Protein AF-R9KF50-F1 (afdb_monomer)

Foldseek 3Di:
DPPPQDFALDWAADQQQRLPIAGPLADPVVRNVNSPLQDPPHRPDPCCVPPVDPPVVVVCVVSVNDDALDPDPVCQQAAPAADPALLPDPVSVVLLVVLLVLLL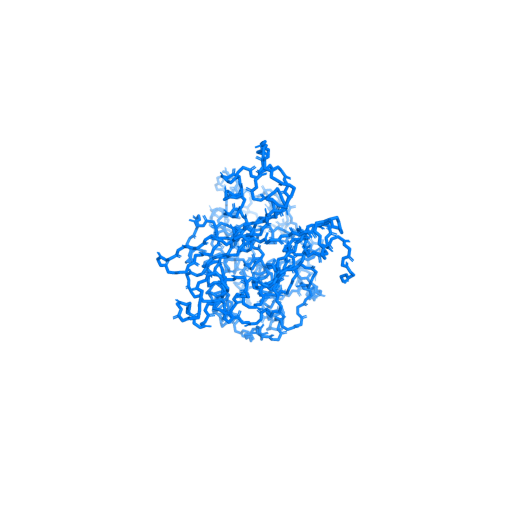CVLLPNDDLVVSLSVLLNSLSNSLSVCCSNSNDRSLPQVNSLNSLLNSLQSNLQSNQLSLLVSQVVVLVVVCVVLVNDPALQKAKDWLVSQVSSVVSNVSSLVSSVVSCVVSVHDRHPSVVCQVPPPPPPCAGSHNQRNSQSVVLVNLWKGFQDRPDRADHFKMKMKGQANDDPDPPDDPQRRRWIWMWITDDPDIDIFIDRADCDVVVPDGDFKDQQLVRVCVVVDPDDDDPRNSVRSSRMMTGGSVVSVPDPD

Sequence (359 aa):
MANLIDHIGAIHICVTDPKKSYIVGASDAANKEFQDSFGDFGPMPKE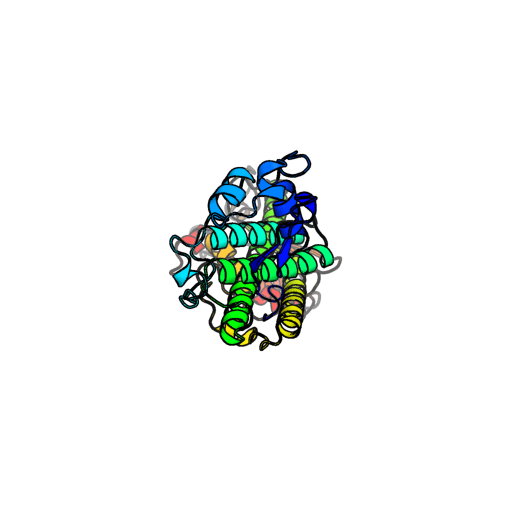IRDKCTPEAHDVLVKAGMKRFVCENYNDILKVKGMPGCILADENGKEVTNQVTALMYEYHTGKISKEEVVGKVRDICLDMRVYQSQSRHTTGYDKKDNLQILGQLYELFQKKNVTNAVAACYEKGEELARQNGAGDRDDWLYYDADYYYAAEEMRGLIQQAISSVAGEWETDVPDFEELERNTLYTLDGKMDFNSVWNWRALNRYCGTISDFNEAPPEGFSFFFQEDKYQAQEGLSPLERQKGAIRIAFGNKIWEVDVPFNNSLVFGAVQEKFNAGELFRDYVGQGEADARLLSFLGKFHVFTSAYGHNMDW

Structure (mmCIF, N/CA/C/O backbone):
data_AF-R9KF50-F1
#
_entry.id   AF-R9KF50-F1
#
loop_
_atom_site.group_PDB
_atom_site.id
_atom_site.type_symbol
_atom_site.label_atom_id
_atom_site.label_alt_id
_atom_site.label_comp_id
_atom_site.label_asym_id
_atom_site.label_entity_id
_atom_site.label_seq_id
_atom_site.pdbx_PDB_ins_code
_atom_site.Cartn_x
_atom_site.Cartn_y
_atom_site.Cartn_z
_atom_site.occupancy
_atom_site.B_iso_or_equiv
_atom_site.auth_seq_id
_atom_site.auth_comp_id
_atom_site.auth_asym_id
_atom_site.auth_atom_id
_atom_site.pdbx_PDB_model_num
ATOM 1 N N . MET A 1 1 ? -28.914 -5.862 40.552 1.00 28.91 1 MET A N 1
ATOM 2 C CA . MET A 1 1 ? -27.528 -5.418 40.314 1.00 28.91 1 MET A CA 1
ATOM 3 C C . MET A 1 1 ? -27.053 -6.136 39.068 1.00 28.91 1 MET A C 1
ATOM 5 O O . MET A 1 1 ? -26.623 -7.274 39.172 1.00 28.91 1 MET A O 1
ATOM 9 N N . ALA A 1 2 ? -27.266 -5.541 37.892 1.00 28.22 2 ALA A N 1
ATOM 10 C CA . ALA A 1 2 ? -26.566 -5.993 36.695 1.00 28.22 2 ALA A CA 1
ATOM 11 C C . ALA A 1 2 ? -25.078 -5.727 36.948 1.00 28.22 2 ALA A C 1
ATOM 13 O O . ALA A 1 2 ? -24.744 -4.649 37.445 1.00 28.22 2 ALA A O 1
ATOM 14 N N . ASN A 1 3 ? -24.224 -6.728 36.745 1.00 33.22 3 ASN A N 1
ATOM 15 C CA . ASN A 1 3 ? -22.792 -6.580 36.960 1.00 33.22 3 ASN A CA 1
ATOM 16 C C . ASN A 1 3 ? -22.301 -5.374 36.155 1.00 33.22 3 ASN A C 1
ATOM 18 O O . ASN A 1 3 ? -22.494 -5.309 34.948 1.00 33.22 3 ASN A O 1
ATOM 22 N N . LEU A 1 4 ? -21.654 -4.424 36.827 1.00 39.97 4 LEU A N 1
ATOM 23 C CA . LEU A 1 4 ? -21.020 -3.247 36.223 1.00 39.97 4 LEU A CA 1
ATOM 24 C C . LEU A 1 4 ? -19.791 -3.617 35.351 1.00 39.97 4 LEU A C 1
ATOM 26 O O . LEU A 1 4 ? -18.939 -2.769 35.116 1.00 39.97 4 LEU A O 1
ATOM 30 N N . ILE A 1 5 ? -19.656 -4.889 34.959 1.00 44.19 5 ILE A N 1
ATOM 31 C CA . ILE A 1 5 ? -18.430 -5.524 34.451 1.00 44.19 5 ILE A CA 1
ATOM 32 C C . ILE A 1 5 ? -18.403 -5.590 32.909 1.00 44.19 5 ILE A C 1
ATOM 34 O O . ILE A 1 5 ? -17.336 -5.769 32.338 1.00 44.19 5 ILE A O 1
ATOM 38 N N . ASP A 1 6 ? -19.515 -5.342 32.208 1.00 56.16 6 ASP A N 1
ATOM 39 C CA . ASP A 1 6 ? -19.656 -5.812 30.816 1.00 56.16 6 ASP A CA 1
ATOM 40 C C . ASP A 1 6 ? -19.973 -4.709 29.781 1.00 56.16 6 ASP A C 1
ATOM 42 O O . ASP A 1 6 ? -20.746 -4.926 28.850 1.00 56.16 6 ASP A O 1
ATOM 46 N N . HIS A 1 7 ? -19.420 -3.498 29.919 1.00 77.81 7 HIS A N 1
ATOM 47 C CA . HIS A 1 7 ? -19.590 -2.444 28.904 1.00 77.81 7 HIS A CA 1
ATOM 48 C C . HIS A 1 7 ? -18.259 -2.074 28.253 1.00 77.81 7 HIS A C 1
ATOM 50 O O . HIS A 1 7 ? -17.351 -1.592 28.927 1.00 77.81 7 HIS A O 1
ATOM 56 N N . ILE A 1 8 ? -18.152 -2.258 26.933 1.00 85.75 8 ILE A N 1
ATOM 57 C CA . ILE A 1 8 ? -16.972 -1.849 26.163 1.00 85.75 8 ILE A CA 1
ATOM 58 C C . ILE A 1 8 ? -16.708 -0.357 26.360 1.00 85.75 8 ILE A C 1
ATOM 60 O O . ILE A 1 8 ? -17.610 0.471 26.239 1.00 85.75 8 ILE A O 1
ATOM 64 N N . GLY A 1 9 ? -15.456 -0.027 26.671 1.00 80.19 9 GLY A N 1
ATOM 65 C CA . GLY A 1 9 ? -15.013 1.331 26.960 1.00 80.19 9 GLY A CA 1
ATOM 66 C C . GLY A 1 9 ? -15.281 1.811 28.387 1.00 80.19 9 GLY A C 1
ATOM 67 O O . GLY A 1 9 ? -14.857 2.918 28.728 1.00 80.19 9 GLY A O 1
ATOM 68 N N . ALA A 1 10 ? -15.921 1.005 29.243 1.00 81.56 10 ALA A N 1
ATOM 69 C CA . ALA A 1 10 ? -16.023 1.315 30.665 1.00 81.56 10 ALA A CA 1
ATOM 70 C C . ALA A 1 10 ? -14.636 1.324 31.321 1.00 81.56 10 ALA A C 1
ATOM 72 O O . ALA A 1 10 ? -13.784 0.483 31.033 1.00 81.56 10 ALA A O 1
ATOM 73 N N . ILE A 1 11 ? -14.421 2.286 32.217 1.00 81.56 11 ILE A N 1
ATOM 74 C CA . ILE A 1 11 ? -13.159 2.458 32.935 1.00 81.56 11 ILE A CA 1
ATOM 75 C C . ILE A 1 11 ? -13.303 1.845 34.328 1.00 81.56 11 ILE A C 1
ATOM 77 O O . ILE A 1 11 ? -14.097 2.317 35.146 1.00 81.56 11 ILE A O 1
ATOM 81 N N . HIS A 1 12 ? -12.505 0.821 34.616 1.00 78.38 12 HIS A N 1
ATOM 82 C CA . HIS A 1 12 ? -12.387 0.232 35.943 1.00 78.38 12 HIS A CA 1
ATOM 83 C C . HIS A 1 12 ? -11.206 0.849 36.680 1.00 78.38 12 HIS A C 1
ATOM 85 O O . HIS A 1 12 ? -10.052 0.605 36.339 1.00 78.38 12 HIS A O 1
ATOM 91 N N . ILE A 1 13 ? -11.501 1.619 37.728 1.00 75.12 13 ILE A N 1
ATOM 92 C CA . ILE A 1 13 ? -10.483 2.225 38.587 1.00 75.12 13 ILE A CA 1
ATOM 93 C C . ILE A 1 13 ? -10.210 1.326 39.792 1.00 75.12 13 ILE A C 1
ATOM 95 O O . ILE A 1 13 ? -11.096 1.078 40.617 1.00 75.12 13 ILE A O 1
ATOM 99 N N . CYS A 1 14 ? -8.965 0.869 39.933 1.00 73.25 14 CYS A N 1
ATOM 100 C CA . CYS A 1 14 ? -8.527 0.160 41.129 1.00 73.25 14 CYS A CA 1
ATOM 101 C C . CYS A 1 14 ? -8.143 1.165 42.226 1.00 73.25 14 CYS A C 1
ATOM 103 O O . CYS A 1 14 ? -7.071 1.763 42.222 1.00 73.25 14 CYS A O 1
ATOM 105 N N . VAL A 1 15 ? -9.029 1.320 43.209 1.00 68.50 15 VAL A N 1
ATOM 106 C CA . VAL A 1 15 ? -8.903 2.275 44.329 1.00 68.50 15 VAL A CA 1
ATOM 107 C C . VAL A 1 15 ? -7.636 2.046 45.170 1.00 68.50 15 VAL A C 1
ATOM 109 O O . VAL A 1 15 ? -7.085 2.987 45.739 1.00 68.50 15 VAL A O 1
ATOM 112 N N . THR A 1 16 ? -7.174 0.798 45.283 1.00 69.50 16 THR A N 1
ATOM 113 C CA . THR A 1 16 ? -6.006 0.432 46.103 1.00 69.50 16 THR A CA 1
ATOM 114 C C . THR A 1 16 ? -4.677 0.552 45.370 1.00 69.50 16 THR A C 1
ATOM 116 O O . THR A 1 16 ? -3.647 0.696 46.022 1.00 69.50 16 THR A O 1
ATOM 119 N N . ASP A 1 17 ? -4.696 0.441 44.045 1.00 73.75 17 ASP A N 1
ATOM 120 C CA . ASP A 1 17 ? -3.510 0.401 43.193 1.00 73.75 17 ASP A CA 1
ATOM 121 C C . ASP A 1 17 ? -3.894 0.914 41.796 1.00 73.75 17 ASP A C 1
ATOM 123 O O . ASP A 1 17 ? -4.304 0.120 40.947 1.00 73.75 17 ASP A O 1
ATOM 127 N N . PRO A 1 18 ? -3.815 2.235 41.549 1.00 73.44 18 PRO A N 1
ATOM 128 C CA . PRO A 1 18 ? -4.278 2.839 40.300 1.00 73.44 18 PRO A CA 1
ATOM 129 C C . PRO A 1 18 ? -3.645 2.239 39.040 1.00 73.44 18 PRO A C 1
ATOM 131 O O . PRO A 1 18 ? -4.306 2.196 38.005 1.00 73.44 18 PRO A O 1
ATOM 134 N N . LYS A 1 19 ? -2.428 1.683 39.137 1.00 80.12 19 LYS A N 1
ATOM 135 C CA . LYS A 1 19 ? -1.735 1.003 38.029 1.00 80.12 19 LYS A CA 1
ATOM 136 C C . LYS A 1 19 ? -2.368 -0.343 37.643 1.00 80.12 19 LYS A C 1
ATOM 138 O O . LYS A 1 19 ? -1.988 -0.927 36.640 1.00 80.12 19 LYS A O 1
ATOM 143 N N . LYS A 1 20 ? -3.354 -0.834 38.403 1.00 83.88 20 LYS A N 1
ATOM 144 C CA . LYS A 1 20 ? -4.212 -1.982 38.041 1.00 83.88 20 LYS A CA 1
ATOM 145 C C . LYS A 1 20 ? -5.548 -1.572 37.423 1.00 83.88 20 LYS A C 1
ATOM 147 O O . LYS A 1 20 ? -6.418 -2.420 37.231 1.00 83.88 20 LYS A O 1
ATOM 152 N N . SER A 1 21 ? -5.749 -0.282 37.171 1.00 83.06 21 SER A N 1
ATOM 153 C CA . SER A 1 21 ? -6.931 0.203 36.461 1.00 83.06 21 SER A CA 1
ATOM 154 C C . SER A 1 21 ? -6.865 -0.199 34.989 1.00 83.06 21 SER A C 1
ATOM 156 O O . SER A 1 21 ? -5.780 -0.360 34.433 1.00 83.06 21 SER A O 1
ATOM 158 N N . TYR A 1 22 ? -8.016 -0.380 34.353 1.00 87.12 22 TYR A N 1
ATOM 159 C CA . TYR A 1 22 ? -8.086 -0.786 32.950 1.00 87.12 22 TYR A CA 1
ATOM 160 C C . TYR A 1 22 ? -9.381 -0.304 32.294 1.00 87.12 22 TYR A C 1
ATOM 162 O O . TYR A 1 22 ? -10.348 0.065 32.965 1.00 87.12 22 TYR A O 1
ATOM 170 N N . ILE A 1 23 ? -9.386 -0.322 30.969 1.00 88.31 23 ILE A N 1
ATOM 171 C CA . ILE A 1 23 ? -10.506 -0.004 30.099 1.00 88.31 23 ILE A CA 1
ATOM 172 C C . ILE A 1 23 ? -10.996 -1.313 29.474 1.00 88.31 23 ILE A C 1
ATOM 174 O O . ILE A 1 23 ? -10.226 -2.060 28.864 1.00 88.31 23 ILE A O 1
ATOM 178 N N . VAL A 1 24 ? -12.285 -1.613 29.637 1.00 87.44 24 VAL A N 1
ATOM 179 C CA . VAL A 1 24 ? -12.879 -2.852 29.119 1.00 87.44 24 VAL A CA 1
ATOM 180 C C . VAL A 1 24 ? -12.805 -2.873 27.595 1.00 87.44 24 VAL A C 1
ATOM 182 O O . VAL A 1 24 ? -13.360 -2.000 26.926 1.00 87.44 24 VAL A O 1
ATOM 185 N N . GLY A 1 25 ? -12.176 -3.913 27.050 1.00 89.69 25 GLY A N 1
ATOM 186 C CA . GLY A 1 25 ? -12.084 -4.151 25.611 1.00 89.69 25 GLY A CA 1
ATOM 187 C C . GLY A 1 25 ? -10.978 -3.384 24.888 1.00 89.69 25 GLY A C 1
ATOM 188 O O . GLY A 1 25 ? -10.893 -3.531 23.674 1.00 89.69 25 GLY A O 1
ATOM 189 N N . ALA A 1 26 ? -10.164 -2.598 25.599 1.00 93.62 26 ALA A N 1
ATOM 190 C CA . ALA A 1 26 ? -8.986 -1.947 25.028 1.00 93.62 26 ALA A CA 1
ATOM 191 C C . ALA A 1 26 ? -7.836 -2.950 24.862 1.00 93.62 26 ALA A C 1
ATOM 193 O O . ALA A 1 26 ? -7.787 -3.965 25.565 1.00 93.62 26 ALA A O 1
ATOM 194 N N . SER A 1 27 ? -6.908 -2.648 23.957 1.00 96.06 27 SER A N 1
ATOM 195 C CA . SER A 1 27 ? -5.668 -3.400 23.797 1.00 96.06 27 SER A CA 1
ATOM 196 C C . SER A 1 27 ? -4.817 -3.354 25.072 1.00 96.06 27 SER A C 1
ATOM 198 O O . SER A 1 27 ? -4.944 -2.452 25.909 1.00 96.06 27 SER A O 1
ATOM 200 N N . ASP A 1 28 ? -3.906 -4.317 25.227 1.00 94.56 28 ASP A N 1
ATOM 201 C CA . ASP A 1 28 ? -2.951 -4.309 26.342 1.00 94.56 28 ASP A CA 1
ATOM 202 C C . ASP A 1 28 ? -2.053 -3.064 26.293 1.00 94.56 28 ASP A C 1
ATOM 204 O O . ASP A 1 28 ? -1.690 -2.516 27.335 1.00 94.56 28 ASP A O 1
ATOM 208 N N . ALA A 1 29 ? -1.730 -2.582 25.089 1.00 92.62 29 ALA A N 1
ATOM 209 C CA . ALA A 1 29 ? -0.946 -1.370 24.889 1.00 92.62 29 ALA A CA 1
ATOM 210 C C . ALA A 1 29 ? -1.700 -0.117 25.362 1.00 92.62 29 ALA A C 1
ATOM 212 O O . ALA A 1 29 ? -1.147 0.654 26.147 1.00 92.62 29 ALA A O 1
ATOM 213 N N . ALA A 1 30 ? -2.964 0.053 24.965 1.00 90.81 30 ALA A N 1
ATOM 214 C CA . ALA A 1 30 ? -3.791 1.174 25.410 1.00 90.81 30 ALA A CA 1
ATOM 215 C C . ALA A 1 30 ? -4.072 1.117 26.918 1.00 90.81 30 ALA A C 1
ATOM 217 O O . ALA A 1 30 ? -4.033 2.139 27.603 1.00 90.81 30 ALA A O 1
ATOM 218 N N . ASN A 1 31 ? -4.292 -0.081 27.470 1.00 91.12 31 ASN A N 1
ATOM 219 C CA . ASN A 1 31 ? -4.426 -0.261 28.915 1.00 91.12 31 ASN A CA 1
ATOM 220 C C . ASN A 1 31 ? -3.143 0.098 29.663 1.00 91.12 31 ASN A C 1
ATOM 222 O O . ASN A 1 31 ? -3.214 0.727 30.717 1.00 91.12 31 ASN A O 1
ATOM 226 N N . LYS A 1 32 ? -1.978 -0.246 29.114 1.00 90.94 32 LYS A N 1
ATOM 227 C CA . LYS A 1 32 ? -0.693 0.144 29.688 1.00 90.94 32 LYS A CA 1
ATOM 228 C C . LYS A 1 32 ? -0.477 1.657 29.630 1.00 90.94 32 LYS A C 1
ATOM 230 O O . LYS A 1 32 ? -0.102 2.236 30.640 1.00 90.94 32 LYS A O 1
ATOM 235 N N . GLU A 1 33 ? -0.774 2.312 28.509 1.00 88.12 33 GLU A N 1
ATOM 236 C CA . GLU A 1 33 ? -0.688 3.776 28.400 1.00 88.12 33 GLU A CA 1
ATOM 237 C C . GLU A 1 33 ? -1.634 4.470 29.392 1.00 88.12 33 GLU A C 1
ATOM 239 O O . GLU A 1 33 ? -1.247 5.412 30.087 1.00 88.12 33 GLU A O 1
ATOM 244 N N . PHE A 1 34 ? -2.860 3.959 29.528 1.00 84.44 34 PHE A N 1
ATOM 245 C CA . PHE A 1 34 ? -3.808 4.432 30.530 1.00 84.44 34 PHE A CA 1
ATOM 246 C C . PHE A 1 34 ? -3.257 4.278 31.955 1.00 84.44 34 PHE A C 1
ATOM 248 O O . PHE A 1 34 ? -3.348 5.213 32.750 1.00 84.44 34 PHE A O 1
ATOM 255 N N . GLN A 1 35 ? -2.646 3.136 32.275 1.00 85.00 35 GLN A N 1
ATOM 256 C CA . GLN A 1 35 ? -2.016 2.883 33.574 1.00 85.00 35 GLN A CA 1
ATOM 257 C C . GLN A 1 35 ? -0.817 3.803 33.833 1.00 85.00 35 GLN A C 1
ATOM 259 O O . GLN A 1 35 ? -0.683 4.329 34.937 1.00 85.00 35 GLN A O 1
ATOM 264 N N . ASP A 1 36 ? 0.016 4.036 32.819 1.00 83.94 36 ASP A N 1
ATOM 265 C CA . ASP A 1 36 ? 1.190 4.910 32.886 1.00 83.94 36 ASP A CA 1
ATOM 266 C C . ASP A 1 36 ? 0.798 6.399 32.973 1.00 83.94 36 ASP A C 1
ATOM 268 O O . ASP A 1 36 ? 1.568 7.222 33.473 1.00 83.94 36 ASP A O 1
ATOM 272 N N . SER A 1 37 ? -0.422 6.757 32.545 1.00 78.69 37 SER A N 1
ATOM 273 C CA . SER A 1 37 ? -0.972 8.110 32.706 1.00 78.69 37 SER A CA 1
ATOM 274 C C . SER A 1 37 ? -1.244 8.476 34.170 1.00 78.69 37 SER A C 1
ATOM 276 O O . SER A 1 37 ? -1.208 9.659 34.534 1.00 78.69 37 SER A O 1
ATOM 278 N N . PHE A 1 38 ? -1.461 7.477 35.033 1.00 71.31 38 PHE A N 1
ATOM 279 C CA . PHE A 1 38 ? -1.444 7.685 36.473 1.00 71.31 38 PHE A CA 1
ATOM 280 C C . PHE A 1 38 ? 0.017 7.870 36.894 1.00 71.31 38 PHE A C 1
ATOM 282 O O . PHE A 1 38 ? 0.818 6.940 36.827 1.00 71.31 38 PHE A O 1
ATOM 289 N N . GLY A 1 39 ? 0.379 9.078 37.342 1.00 64.88 39 GLY A N 1
ATOM 290 C CA . GLY A 1 39 ? 1.708 9.326 37.915 1.00 64.88 39 GLY A CA 1
ATOM 291 C C . GLY A 1 39 ? 1.987 8.451 39.149 1.00 64.88 39 GLY A C 1
ATOM 292 O O . GLY A 1 39 ? 1.185 7.594 39.518 1.00 64.88 39 GLY A O 1
ATOM 293 N N . ASP A 1 40 ? 3.083 8.706 39.873 1.00 64.50 40 ASP A N 1
ATOM 294 C CA . ASP A 1 40 ? 3.343 8.063 41.177 1.00 64.50 40 ASP A CA 1
ATOM 295 C C . ASP A 1 40 ? 2.427 8.626 42.283 1.00 64.50 40 ASP A C 1
ATOM 297 O O . ASP A 1 40 ? 2.851 9.107 43.337 1.00 64.50 40 ASP A O 1
ATOM 301 N N . PHE A 1 41 ? 1.120 8.556 42.051 1.00 53.47 41 PHE A N 1
ATOM 302 C CA . PHE A 1 41 ? 0.158 8.497 43.124 1.00 53.47 41 PHE A CA 1
ATOM 303 C C . PHE A 1 41 ? 0.463 7.209 43.889 1.00 53.47 41 PHE A C 1
ATOM 305 O O . PHE A 1 41 ? 0.306 6.107 43.368 1.00 53.47 41 PHE A O 1
ATOM 312 N N . GLY A 1 42 ? 0.928 7.338 45.132 1.00 53.19 42 GLY A N 1
ATOM 313 C CA . GLY A 1 42 ? 0.888 6.230 46.084 1.00 53.19 42 GLY A CA 1
ATOM 314 C C . GLY A 1 42 ? -0.551 5.697 46.266 1.00 53.19 42 GLY A C 1
ATOM 315 O O . GLY A 1 42 ? -1.451 6.033 45.494 1.00 53.19 42 GLY A O 1
ATOM 316 N N . PRO A 1 43 ? -0.839 4.887 47.300 1.00 54.28 43 PRO A N 1
ATOM 317 C CA . PRO A 1 43 ? -2.225 4.510 47.590 1.00 54.28 43 PRO A CA 1
ATOM 318 C C . PRO A 1 43 ? -3.111 5.765 47.642 1.00 54.28 43 PRO A C 1
ATOM 320 O O . PRO A 1 43 ? -2.683 6.786 48.189 1.00 54.28 43 PRO A O 1
ATOM 323 N N . MET A 1 44 ? -4.317 5.698 47.057 1.00 54.59 44 MET A N 1
ATOM 324 C CA . MET A 1 44 ? -5.213 6.858 46.991 1.00 54.59 44 MET A CA 1
ATOM 325 C C . MET A 1 44 ? -5.335 7.540 48.364 1.00 54.59 44 MET A C 1
ATOM 327 O O . MET A 1 44 ? -5.401 6.830 49.379 1.00 54.59 44 MET A O 1
ATOM 331 N N . PRO A 1 45 ? -5.404 8.888 48.413 1.00 55.12 45 PRO A N 1
ATOM 332 C CA . PRO A 1 45 ? -5.557 9.625 49.660 1.00 55.12 45 PRO A CA 1
ATOM 333 C C . PRO A 1 45 ? -6.648 9.002 50.531 1.00 55.12 45 PRO A C 1
ATOM 335 O O . PRO A 1 45 ? -7.743 8.692 50.049 1.00 55.12 45 PRO A O 1
ATOM 338 N N . LYS A 1 46 ? -6.342 8.798 51.817 1.00 53.19 46 LYS A N 1
ATOM 339 C CA . LYS A 1 46 ? -7.231 8.133 52.785 1.00 53.19 46 LYS A CA 1
ATOM 340 C C . LYS A 1 46 ? -8.636 8.746 52.782 1.00 53.19 46 LYS A C 1
ATOM 342 O O . LYS A 1 46 ? -9.613 8.020 52.927 1.00 53.19 46 LYS A O 1
ATOM 347 N N . GLU A 1 47 ? -8.745 10.057 52.540 1.00 51.44 47 GLU A N 1
ATOM 348 C CA . GLU A 1 47 ? -10.037 10.741 52.471 1.00 51.44 47 GLU A CA 1
ATOM 349 C C . GLU A 1 47 ? -10.910 10.294 51.292 1.00 51.44 47 GLU A C 1
ATOM 351 O O . GLU A 1 47 ? -12.127 10.307 51.432 1.00 51.44 47 GLU A O 1
ATOM 356 N N . ILE A 1 48 ? -10.332 9.886 50.156 1.00 52.44 48 ILE A N 1
ATOM 357 C CA . ILE A 1 48 ? -11.088 9.372 49.001 1.00 52.44 48 ILE A CA 1
ATOM 358 C C . ILE A 1 48 ? -11.533 7.931 49.269 1.00 52.44 48 ILE A C 1
ATOM 360 O O . ILE A 1 48 ? -12.685 7.575 49.016 1.00 52.44 48 ILE A O 1
ATOM 364 N N . ARG A 1 49 ? -10.636 7.120 49.846 1.00 53.19 49 ARG A N 1
ATOM 365 C CA . ARG A 1 49 ? -10.904 5.719 50.202 1.00 53.19 49 ARG A CA 1
ATOM 366 C C . ARG A 1 49 ? -12.035 5.581 51.222 1.00 53.19 49 ARG A C 1
ATOM 368 O O . ARG A 1 49 ? -12.866 4.690 51.088 1.00 53.19 49 ARG A O 1
ATOM 375 N N . ASP A 1 50 ? -12.056 6.463 52.218 1.00 51.03 50 ASP A N 1
ATOM 376 C CA . ASP A 1 50 ? -12.969 6.356 53.355 1.00 51.03 50 ASP A CA 1
ATOM 377 C C . ASP A 1 50 ? -14.287 7.134 53.146 1.00 51.03 50 ASP A C 1
ATOM 379 O O . ASP A 1 50 ? -15.235 6.910 53.898 1.00 51.03 50 ASP A O 1
ATOM 383 N N . LYS A 1 51 ? -14.384 8.030 52.143 1.00 50.53 51 LYS A N 1
ATOM 384 C CA . LYS A 1 51 ? -15.592 8.852 51.938 1.00 50.53 51 LYS A CA 1
ATOM 385 C C . LYS A 1 51 ? -16.541 8.395 50.845 1.00 50.53 51 LYS A C 1
ATOM 387 O O . LYS A 1 51 ? -17.712 8.684 51.037 1.00 50.53 51 LYS A O 1
ATOM 392 N N . CYS A 1 52 ? -16.105 7.729 49.763 1.00 44.62 52 CYS A N 1
ATOM 393 C CA . CYS A 1 52 ? -16.966 7.318 48.627 1.00 44.62 52 CYS A CA 1
ATOM 394 C C . CYS A 1 52 ? -18.227 8.203 48.453 1.00 44.62 52 CYS A C 1
ATOM 396 O O . CYS A 1 52 ? -19.354 7.707 48.436 1.00 44.62 52 CYS A O 1
ATOM 398 N N . THR A 1 53 ? -18.053 9.529 48.429 1.00 48.16 53 THR A N 1
ATOM 399 C CA . THR A 1 53 ? -19.156 10.472 48.227 1.00 48.16 53 THR A CA 1
ATOM 400 C C . THR A 1 53 ? -19.369 10.684 46.727 1.00 48.16 53 THR A C 1
ATOM 402 O O . THR A 1 53 ? -18.443 10.456 45.947 1.00 48.16 53 THR A O 1
ATOM 405 N N . PRO A 1 54 ? -20.584 11.066 46.293 1.00 44.62 54 PRO A N 1
ATOM 406 C CA . PRO A 1 54 ? -21.073 10.806 44.937 1.00 44.62 54 PRO A CA 1
ATOM 407 C C . PRO A 1 54 ? -20.435 11.605 43.794 1.00 44.62 54 PRO A C 1
ATOM 409 O O . PRO A 1 54 ? -20.808 11.378 42.645 1.00 44.62 54 PRO A O 1
ATOM 412 N N . GLU A 1 55 ? -19.490 12.519 44.021 1.00 48.41 55 GLU A N 1
ATOM 413 C CA . GLU A 1 55 ? -18.880 13.262 42.914 1.00 48.41 55 GLU A CA 1
ATOM 414 C C . GLU A 1 55 ? -17.659 12.530 42.337 1.00 48.41 55 GLU A C 1
ATOM 416 O O . GLU A 1 55 ? -16.520 12.980 42.451 1.00 48.41 55 GLU A O 1
ATOM 421 N N . ALA A 1 56 ? -17.905 11.402 41.658 1.00 51.06 56 ALA A N 1
ATOM 422 C CA . ALA A 1 56 ? -16.893 10.638 40.915 1.00 51.06 56 ALA A CA 1
ATOM 423 C C . ALA A 1 56 ? -16.010 11.531 40.015 1.00 51.06 56 ALA A C 1
ATOM 425 O O . ALA A 1 56 ? -14.822 11.275 39.856 1.00 51.06 56 ALA A O 1
ATOM 426 N N . HIS A 1 57 ? -16.564 12.629 39.495 1.00 48.84 57 HIS A N 1
ATOM 427 C CA . HIS A 1 57 ? -15.853 13.621 38.691 1.00 48.84 57 HIS A CA 1
ATOM 428 C C . HIS A 1 57 ? -14.625 14.232 39.398 1.00 48.84 57 HIS A C 1
ATOM 430 O O . HIS A 1 57 ? -13.565 14.338 38.788 1.00 48.84 57 HIS A O 1
ATOM 436 N N . ASP A 1 58 ? -14.720 14.595 40.683 1.00 53.00 58 ASP A N 1
ATOM 437 C CA . ASP A 1 58 ? -13.617 15.253 41.406 1.00 53.00 58 ASP A CA 1
ATOM 438 C C . ASP A 1 58 ? -12.467 14.274 41.705 1.00 53.00 58 ASP A C 1
ATOM 440 O O . ASP A 1 58 ? -11.291 14.636 41.656 1.00 53.00 58 ASP A O 1
ATOM 444 N N . VAL A 1 59 ? -12.799 12.999 41.932 1.00 54.03 59 VAL A N 1
ATOM 445 C CA . VAL A 1 59 ? -11.819 11.913 42.098 1.00 54.03 59 VAL A CA 1
ATOM 446 C C . VAL A 1 59 ? -11.074 11.642 40.791 1.00 54.03 59 VAL A C 1
ATOM 448 O O . VAL A 1 59 ? -9.852 11.526 40.803 1.00 54.03 59 VAL A O 1
ATOM 451 N N . LEU A 1 60 ? -11.786 11.590 39.662 1.00 55.62 60 LEU A N 1
ATOM 452 C CA . LEU A 1 60 ? -11.197 11.320 38.347 1.00 55.62 60 LEU A CA 1
ATOM 453 C C . LEU A 1 60 ? -10.316 12.484 37.857 1.00 55.62 60 LEU A C 1
ATOM 455 O O . LEU A 1 60 ? -9.209 12.247 37.375 1.00 55.62 60 LEU A O 1
ATOM 459 N N . VAL A 1 61 ? -10.741 13.740 38.062 1.00 55.22 61 VAL A N 1
ATOM 460 C CA . VAL A 1 61 ? -9.910 14.929 37.774 1.00 55.22 61 VAL A CA 1
ATOM 461 C C . VAL A 1 61 ? -8.636 14.922 38.623 1.00 55.22 61 VAL A C 1
ATOM 463 O O . VAL A 1 61 ? -7.543 15.139 38.099 1.00 55.22 61 VAL A O 1
ATOM 466 N N . LYS A 1 62 ? -8.748 14.639 39.929 1.00 53.03 62 LYS A N 1
ATOM 467 C CA . LYS A 1 62 ? -7.588 14.556 40.836 1.00 53.03 62 LYS A CA 1
ATOM 468 C C . LYS A 1 62 ? -6.658 13.393 40.505 1.00 53.03 62 LYS A C 1
ATOM 470 O O . LYS A 1 62 ? -5.460 13.520 40.727 1.00 53.03 62 LYS A O 1
ATOM 475 N N . ALA A 1 63 ? -7.187 12.308 39.943 1.00 51.44 63 ALA A N 1
ATOM 476 C CA . ALA A 1 63 ? -6.407 11.187 39.425 1.00 51.44 63 ALA A CA 1
ATOM 477 C C . ALA A 1 63 ? -5.717 11.488 38.077 1.00 51.44 63 ALA A C 1
ATOM 479 O O . ALA A 1 63 ? -5.031 10.622 37.546 1.00 51.44 63 ALA A O 1
ATOM 480 N N . GLY A 1 64 ? -5.866 12.702 37.529 1.00 48.16 64 GLY A N 1
ATOM 481 C CA . GLY A 1 64 ? -5.189 13.137 36.306 1.00 48.16 64 GLY A CA 1
ATOM 482 C C . GLY A 1 64 ? -5.988 12.923 35.020 1.00 48.16 64 GLY A C 1
ATOM 483 O O . GLY A 1 64 ? -5.475 13.226 33.942 1.00 48.16 64 GLY A O 1
ATOM 484 N N . MET A 1 65 ? -7.243 12.465 35.095 1.00 51.56 65 MET A N 1
ATOM 485 C CA . MET A 1 65 ? -8.087 12.319 33.908 1.00 51.56 65 MET A CA 1
ATOM 486 C C . MET A 1 65 ? -8.555 13.688 33.400 1.00 51.56 65 MET A C 1
ATOM 488 O O . MET A 1 65 ? -9.275 14.415 34.083 1.00 51.56 65 MET A O 1
ATOM 492 N N . LYS A 1 66 ? -8.142 14.036 32.174 1.00 49.12 66 LYS A N 1
ATOM 493 C CA . LYS A 1 66 ? -8.386 15.356 31.558 1.00 49.12 66 LYS A CA 1
ATOM 494 C C . LYS A 1 66 ? -9.546 15.400 30.559 1.00 49.12 66 LYS A C 1
ATOM 496 O O . LYS A 1 66 ? -9.915 16.487 30.126 1.00 49.12 66 LYS A O 1
ATOM 501 N N . ARG A 1 67 ? -10.113 14.254 30.167 1.00 49.84 67 ARG A N 1
ATOM 502 C CA . ARG A 1 67 ? -11.198 14.168 29.175 1.00 49.84 67 ARG A CA 1
ATOM 503 C C . ARG A 1 67 ? -12.418 13.485 29.785 1.00 49.84 67 ARG A C 1
ATOM 505 O O . ARG A 1 67 ? -12.350 12.322 30.165 1.00 49.84 67 ARG A O 1
ATOM 512 N N . PHE A 1 68 ? -13.532 14.212 29.831 1.00 52.50 68 PHE A N 1
ATOM 513 C CA . PHE A 1 68 ? -14.854 13.665 30.122 1.00 52.50 68 PHE A CA 1
ATOM 514 C C . PHE A 1 68 ? -15.698 13.758 28.854 1.00 52.50 68 PHE A C 1
ATOM 516 O O . PHE A 1 68 ? -15.784 14.812 28.232 1.00 52.50 68 PHE A O 1
ATOM 523 N N . VAL A 1 69 ? -16.320 12.648 28.470 1.00 53.12 69 VAL A N 1
ATOM 524 C CA . VAL A 1 69 ? -17.167 12.535 27.267 1.00 53.12 69 VAL A CA 1
ATOM 525 C C . VAL A 1 69 ? -18.638 12.892 27.537 1.00 53.12 69 VAL A C 1
ATOM 527 O O . VAL A 1 69 ? -19.474 12.859 26.629 1.00 53.12 69 VAL A O 1
ATOM 530 N N . CYS A 1 70 ? -18.983 13.263 28.776 1.00 53.34 70 CYS A N 1
ATOM 531 C CA . CYS A 1 70 ? -20.330 13.681 29.155 1.00 53.34 70 CYS A CA 1
ATOM 532 C C . CYS A 1 70 ? -20.334 14.909 30.076 1.00 53.34 70 CYS A C 1
ATOM 534 O O . CYS A 1 70 ? -19.621 14.956 31.073 1.00 53.34 70 CYS A O 1
ATOM 536 N N . GLU A 1 71 ? -21.223 15.857 29.779 1.00 53.59 71 GLU A N 1
ATOM 537 C CA . GLU A 1 71 ? -21.504 17.031 30.620 1.00 53.59 71 GLU A CA 1
ATOM 538 C C . GLU A 1 71 ? -22.581 16.736 31.693 1.00 53.59 71 GLU A C 1
ATOM 540 O O . GLU A 1 71 ? -22.764 17.511 32.627 1.00 53.59 71 GLU A O 1
ATOM 545 N N . ASN A 1 72 ? -23.302 15.607 31.569 1.00 54.91 72 ASN A N 1
ATOM 546 C CA . ASN A 1 72 ? -24.487 15.237 32.357 1.00 54.91 72 ASN A CA 1
ATOM 547 C C . ASN A 1 72 ? -24.572 13.709 32.596 1.00 54.91 72 ASN A C 1
ATOM 549 O O . ASN A 1 72 ? -24.511 12.925 31.646 1.00 54.91 72 ASN A O 1
ATOM 553 N N . TYR A 1 73 ? -24.811 13.295 33.850 1.00 53.28 73 TYR A N 1
ATOM 554 C CA . TYR A 1 73 ? -24.990 11.897 34.283 1.00 53.28 73 TYR A CA 1
ATOM 555 C C . TYR A 1 73 ? -26.141 11.157 33.570 1.00 53.28 73 TYR A C 1
ATOM 557 O O . TYR A 1 73 ? -25.998 9.994 33.205 1.00 53.28 73 TYR A O 1
ATOM 565 N N . ASN A 1 74 ? -27.266 11.828 33.304 1.00 59.28 74 ASN A N 1
ATOM 566 C CA . ASN A 1 74 ? -28.452 11.232 32.668 1.00 59.28 74 ASN A CA 1
ATOM 567 C C . ASN A 1 74 ? -28.245 10.872 31.190 1.00 59.28 74 ASN A C 1
ATOM 569 O O . ASN A 1 74 ? -29.057 10.147 30.610 1.00 59.28 74 ASN A O 1
ATOM 573 N N . ASP A 1 75 ? -27.191 11.397 30.565 1.00 64.38 75 ASP A N 1
ATOM 574 C CA . ASP A 1 75 ? -26.905 11.146 29.158 1.00 64.38 75 ASP A CA 1
ATOM 575 C C . ASP A 1 75 ? -25.784 10.122 28.964 1.00 64.38 75 ASP A C 1
ATOM 577 O O . ASP A 1 75 ? -25.600 9.662 27.844 1.00 64.38 75 ASP A O 1
ATOM 581 N N . ILE A 1 76 ? -25.077 9.703 30.021 1.00 61.22 76 ILE A N 1
ATOM 582 C CA . ILE A 1 76 ? -23.888 8.840 29.913 1.00 61.22 76 ILE A CA 1
ATOM 583 C C . ILE A 1 76 ? -24.170 7.486 29.235 1.00 61.22 76 ILE A C 1
ATOM 585 O O . ILE A 1 76 ? -23.290 6.937 28.586 1.00 61.22 76 ILE A O 1
ATOM 589 N N . LEU A 1 77 ? -25.411 6.991 29.316 1.00 62.81 77 LEU A N 1
ATOM 590 C CA . LEU A 1 77 ? -25.845 5.726 28.708 1.00 62.81 77 LEU A CA 1
ATOM 591 C C . LEU A 1 77 ? -26.580 5.896 27.367 1.00 62.81 77 LEU A C 1
ATOM 593 O O . LEU A 1 77 ? -26.993 4.908 26.763 1.00 62.81 77 LEU A O 1
ATOM 597 N N . LYS A 1 78 ? -26.799 7.130 26.891 1.00 79.12 78 LYS A N 1
ATOM 598 C CA . LYS A 1 78 ? -27.537 7.362 25.639 1.00 79.12 78 LYS A CA 1
ATOM 599 C C . LYS A 1 78 ? -26.587 7.336 24.448 1.00 79.12 78 LYS A C 1
ATOM 601 O O . LYS A 1 78 ? -25.754 8.236 24.314 1.00 79.12 78 LYS A O 1
ATOM 606 N N . VAL A 1 79 ? -26.769 6.358 23.569 1.00 85.62 79 VAL A N 1
ATOM 607 C CA . VAL A 1 79 ? -26.069 6.262 22.282 1.00 85.62 79 VAL A CA 1
ATOM 608 C C . VAL A 1 79 ? -26.576 7.351 21.328 1.00 85.62 79 VAL A C 1
ATOM 610 O O . VAL A 1 79 ? -27.780 7.575 21.215 1.00 85.62 79 VAL A O 1
ATOM 613 N N . LYS A 1 80 ? -25.650 8.055 20.674 1.00 88.88 80 LYS A N 1
ATOM 614 C CA . LYS A 1 80 ? -25.899 9.119 19.687 1.00 88.88 80 LYS A CA 1
ATOM 615 C C . LYS A 1 80 ? -25.988 8.582 18.253 1.00 88.88 80 LYS A C 1
ATOM 617 O O . LYS A 1 80 ? -26.547 9.261 17.397 1.00 88.88 80 LYS A O 1
ATOM 622 N N . GLY A 1 81 ? -25.469 7.376 18.023 1.00 91.25 81 GLY A N 1
ATOM 623 C CA . GLY A 1 81 ? -25.337 6.746 16.713 1.00 91.25 81 GLY A CA 1
ATOM 624 C C . GLY A 1 81 ? -23.942 6.933 16.118 1.00 91.25 81 GLY A C 1
ATOM 625 O O . GLY A 1 81 ? -23.218 7.864 16.480 1.00 91.25 81 GLY A O 1
ATOM 626 N N . MET A 1 82 ? -23.577 6.027 15.211 1.00 95.69 82 MET A N 1
ATOM 627 C CA . MET A 1 82 ? -22.286 6.037 14.527 1.00 95.69 82 MET A CA 1
ATOM 628 C C . MET A 1 82 ? -22.141 7.240 13.584 1.00 95.69 82 MET A C 1
ATOM 630 O O . MET A 1 82 ? -23.087 7.564 12.857 1.00 95.69 82 MET A O 1
ATOM 634 N N . PRO A 1 83 ? -20.966 7.899 13.545 1.00 94.44 83 PRO A N 1
ATOM 635 C CA . PRO A 1 83 ? -20.672 8.868 12.499 1.00 94.44 83 PRO A CA 1
ATOM 636 C C . PRO A 1 83 ? -20.603 8.162 11.139 1.00 94.44 83 PRO A C 1
ATOM 638 O O . PRO A 1 83 ? -20.307 6.971 11.061 1.00 94.44 83 PRO A O 1
ATOM 641 N N . GLY A 1 84 ? -20.821 8.899 10.045 1.00 93.19 84 GLY A N 1
ATOM 642 C CA . GLY A 1 84 ? -20.679 8.332 8.696 1.00 93.19 84 GLY A CA 1
ATOM 643 C C . GLY A 1 84 ? -19.255 7.835 8.404 1.00 93.19 84 GLY A C 1
ATOM 644 O O . GLY A 1 84 ? -19.076 6.826 7.730 1.00 93.19 84 GLY A O 1
ATOM 645 N N . CYS A 1 85 ? -18.245 8.503 8.968 1.00 94.00 85 CYS A N 1
ATOM 646 C CA . CYS A 1 85 ? -16.841 8.110 8.898 1.00 94.00 85 CYS A CA 1
ATOM 647 C C . CYS A 1 85 ? -16.213 8.180 10.296 1.00 94.00 85 CYS A C 1
ATOM 649 O O . CYS A 1 85 ? -16.218 9.243 10.919 1.00 94.00 85 CYS A O 1
ATOM 651 N N . ILE A 1 86 ? -15.659 7.064 10.774 1.00 95.50 86 ILE A N 1
ATOM 652 C CA . ILE A 1 86 ? -15.004 6.947 12.088 1.00 95.50 86 ILE A CA 1
ATOM 653 C C . ILE A 1 86 ? -13.605 7.575 12.108 1.00 95.50 86 ILE A C 1
ATOM 655 O O . ILE A 1 86 ? -12.993 7.680 13.165 1.00 95.50 86 ILE A O 1
ATOM 659 N N . LEU A 1 87 ? -13.094 7.967 10.936 1.00 95.62 87 LEU A N 1
ATOM 660 C CA . LEU A 1 87 ? -11.756 8.525 10.748 1.00 95.62 87 LEU A CA 1
ATOM 661 C C . LEU A 1 87 ? -11.751 10.062 10.642 1.00 95.62 87 LEU A C 1
ATOM 663 O O . LEU A 1 87 ? -10.697 10.662 10.455 1.00 95.62 87 LEU A O 1
ATOM 667 N N . ALA A 1 88 ? -12.919 10.707 10.728 1.00 92.38 88 ALA A N 1
ATOM 668 C CA . ALA A 1 88 ? -13.084 12.136 10.443 1.00 92.38 88 ALA A CA 1
ATOM 669 C C . ALA A 1 88 ? -12.763 13.075 11.624 1.00 92.38 88 ALA A C 1
ATOM 671 O O . ALA A 1 88 ? -12.804 14.295 11.459 1.00 92.38 88 ALA A O 1
ATOM 672 N N . ASP A 1 89 ? -12.468 12.533 12.805 1.00 91.75 89 ASP A N 1
ATOM 673 C CA . ASP A 1 89 ? -12.123 13.302 14.002 1.00 91.75 89 ASP A CA 1
ATOM 674 C C . ASP A 1 89 ? -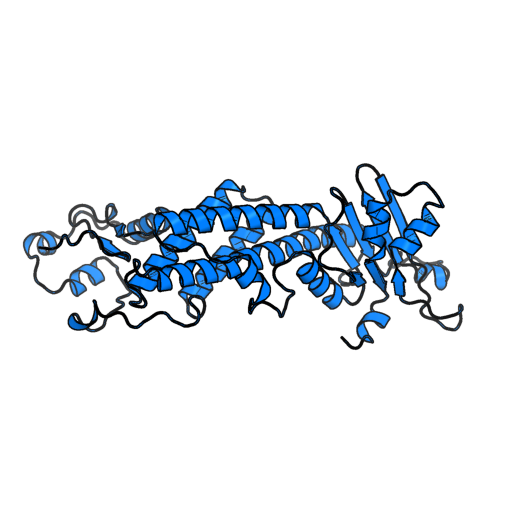10.624 13.215 14.352 1.00 91.75 89 ASP A C 1
ATOM 676 O O . ASP A 1 89 ? -9.801 12.682 13.604 1.00 91.75 89 ASP A O 1
ATOM 680 N N . GLU A 1 90 ? -10.247 13.795 15.494 1.00 92.69 90 GLU A N 1
ATOM 681 C CA . GLU A 1 90 ? -8.860 13.815 15.969 1.00 92.69 90 GLU A CA 1
ATOM 682 C C . GLU A 1 90 ? -8.305 12.406 16.239 1.00 92.69 90 GLU A C 1
ATOM 684 O O . GLU A 1 90 ? -7.151 12.139 15.904 1.00 92.69 90 GLU A O 1
ATOM 689 N N . ASN A 1 91 ? -9.119 11.494 16.785 1.00 93.75 91 ASN A N 1
ATOM 690 C CA . ASN A 1 91 ? -8.707 10.108 17.017 1.00 93.75 91 ASN A CA 1
ATOM 691 C C . ASN A 1 91 ? -8.539 9.364 15.688 1.00 93.75 91 ASN A C 1
ATOM 693 O O . ASN A 1 91 ? -7.555 8.659 15.482 1.00 93.75 91 ASN A O 1
ATOM 697 N N . GLY A 1 92 ? -9.462 9.579 14.751 1.00 95.81 92 GLY A N 1
ATOM 698 C CA . GLY A 1 92 ? -9.380 9.067 13.390 1.00 95.81 92 GLY A CA 1
ATOM 699 C C . GLY A 1 92 ? -8.101 9.476 12.657 1.00 95.81 92 GLY A C 1
ATOM 700 O O . GLY A 1 92 ? -7.464 8.652 11.991 1.00 95.81 92 GLY A O 1
ATOM 701 N N . LYS A 1 93 ? -7.677 10.734 12.823 1.00 95.81 93 LYS A N 1
ATOM 702 C CA . LYS A 1 93 ? -6.407 11.236 12.283 1.00 95.81 93 LYS A CA 1
ATOM 703 C C . LYS A 1 93 ? -5.203 10.531 12.905 1.00 95.81 93 LYS A C 1
ATOM 705 O O . LYS A 1 93 ? -4.281 10.161 12.180 1.00 95.81 93 LYS A O 1
ATOM 710 N N . GLU A 1 94 ? -5.213 10.337 14.217 1.00 96.44 94 GLU A N 1
ATOM 711 C CA . GLU A 1 94 ? -4.137 9.641 14.922 1.00 96.44 94 GLU A CA 1
ATOM 712 C C . GLU A 1 94 ? -4.027 8.178 14.471 1.00 96.44 94 GLU A C 1
ATOM 714 O O . GLU A 1 94 ? -2.956 7.735 14.063 1.00 96.44 94 GLU A O 1
ATOM 719 N N . VAL A 1 95 ? -5.152 7.465 14.388 1.00 98.06 95 VAL A N 1
ATOM 720 C CA . VAL A 1 95 ? -5.204 6.099 13.843 1.00 98.06 95 VAL A CA 1
ATOM 721 C C . VAL A 1 95 ? -4.690 6.056 12.402 1.00 98.06 95 VAL A C 1
ATOM 723 O O . VAL A 1 95 ? -3.898 5.184 12.054 1.00 98.06 95 VAL A O 1
ATOM 726 N N . THR A 1 96 ? -5.050 7.031 11.565 1.00 97.75 96 THR A N 1
ATOM 727 C CA . THR A 1 96 ? -4.527 7.128 10.191 1.00 97.75 96 THR A CA 1
ATOM 728 C C . THR A 1 96 ? -3.002 7.259 10.163 1.00 97.75 96 THR A C 1
ATOM 730 O O . THR A 1 96 ? -2.345 6.613 9.339 1.00 97.75 96 THR A O 1
ATOM 733 N N . ASN A 1 97 ? -2.421 8.062 11.059 1.00 97.88 97 ASN A N 1
ATOM 734 C CA . ASN A 1 97 ? -0.969 8.211 11.172 1.00 97.88 97 ASN A CA 1
ATOM 735 C C . ASN A 1 97 ? -0.308 6.911 11.643 1.00 97.88 97 ASN A C 1
ATOM 737 O O . ASN A 1 97 ? 0.680 6.492 11.045 1.00 97.88 97 ASN A O 1
ATOM 741 N N . GLN A 1 98 ? -0.878 6.250 12.654 1.00 97.69 98 GLN A N 1
ATOM 742 C CA . GLN A 1 98 ? -0.377 4.975 13.172 1.00 97.69 98 GLN A CA 1
ATOM 743 C C . GLN A 1 98 ? -0.379 3.889 12.097 1.00 97.69 98 GLN A C 1
ATOM 745 O O . GLN A 1 98 ? 0.638 3.235 11.887 1.00 97.69 98 GLN A O 1
ATOM 750 N N . VAL A 1 99 ? -1.478 3.744 11.351 1.00 98.56 99 VAL A N 1
ATOM 751 C CA . VAL A 1 99 ? -1.570 2.777 10.247 1.00 98.56 99 VAL A CA 1
ATOM 752 C C . VAL A 1 99 ? -0.580 3.112 9.127 1.00 98.56 99 VAL A C 1
ATOM 754 O O . VAL A 1 99 ? 0.047 2.216 8.561 1.00 98.56 99 VAL A O 1
ATOM 757 N N . THR A 1 100 ? -0.398 4.401 8.823 1.00 97.94 100 THR A N 1
ATOM 758 C CA . THR A 1 100 ? 0.589 4.843 7.827 1.00 97.94 100 THR A CA 1
ATOM 759 C C . THR A 1 100 ? 2.012 4.492 8.265 1.00 97.94 100 THR A C 1
ATOM 761 O O . THR A 1 100 ? 2.768 3.954 7.463 1.00 97.94 100 THR A O 1
ATOM 764 N N . ALA A 1 101 ? 2.380 4.748 9.522 1.00 98.19 101 ALA A N 1
ATOM 765 C CA . ALA A 1 101 ? 3.695 4.390 10.048 1.00 98.19 101 ALA A CA 1
ATOM 766 C C . ALA A 1 101 ? 3.902 2.868 10.050 1.00 98.19 101 ALA A C 1
ATOM 768 O O . ALA A 1 101 ? 4.907 2.395 9.526 1.00 98.19 101 ALA A O 1
ATOM 769 N N . LEU A 1 102 ? 2.910 2.110 10.528 1.00 98.44 102 LEU A N 1
ATOM 770 C CA . LEU A 1 102 ? 2.941 0.648 10.589 1.00 98.44 102 LEU A CA 1
ATOM 771 C C . LEU A 1 102 ? 3.232 0.022 9.219 1.00 98.44 102 LEU A C 1
ATOM 773 O O . LEU A 1 102 ? 4.155 -0.775 9.073 1.00 98.44 102 LEU A O 1
ATOM 777 N N . MET A 1 103 ? 2.472 0.412 8.191 1.00 98.56 103 MET A N 1
ATOM 778 C CA . MET A 1 103 ? 2.643 -0.157 6.851 1.00 98.56 103 MET A CA 1
ATOM 779 C C . MET A 1 103 ? 3.969 0.265 6.210 1.00 98.56 103 MET A C 1
ATOM 781 O O . MET A 1 103 ? 4.562 -0.503 5.458 1.00 98.56 103 MET A O 1
ATOM 785 N N . TYR A 1 104 ? 4.463 1.468 6.509 1.00 98.19 104 TYR A N 1
ATOM 786 C CA . TYR A 1 104 ? 5.769 1.918 6.026 1.00 98.19 104 TYR A CA 1
ATOM 787 C C . TYR A 1 104 ? 6.919 1.150 6.688 1.00 98.19 104 TYR A C 1
ATOM 789 O O . TYR A 1 104 ? 7.843 0.701 6.012 1.00 98.19 104 TYR A O 1
ATOM 797 N N . GLU A 1 105 ? 6.862 0.945 8.003 1.00 98.25 105 GLU A N 1
ATOM 798 C CA . GLU A 1 105 ? 7.850 0.149 8.735 1.00 98.25 105 GLU A CA 1
ATOM 799 C C . GLU A 1 105 ? 7.893 -1.301 8.245 1.00 98.25 105 GLU A C 1
ATOM 801 O O . GLU A 1 105 ? 8.982 -1.857 8.106 1.00 98.25 105 GLU A O 1
ATOM 806 N N . TYR A 1 106 ? 6.741 -1.887 7.910 1.00 98.44 106 TYR A N 1
ATOM 807 C CA . TYR A 1 106 ? 6.672 -3.221 7.313 1.00 98.44 106 TYR A CA 1
ATOM 808 C C . TYR A 1 106 ? 7.369 -3.280 5.948 1.00 98.44 106 TYR A C 1
ATOM 810 O O . TYR A 1 106 ? 8.294 -4.070 5.761 1.00 98.44 106 TYR A O 1
ATOM 818 N N . HIS A 1 107 ? 6.984 -2.408 5.009 1.00 98.19 107 HIS A N 1
ATOM 819 C CA . HIS A 1 107 ? 7.535 -2.419 3.645 1.00 98.19 107 HIS A CA 1
ATOM 820 C C . HIS A 1 107 ? 9.003 -1.986 3.573 1.00 98.19 107 HIS A C 1
ATOM 822 O O . HIS A 1 107 ? 9.693 -2.309 2.611 1.00 98.19 107 HIS A O 1
ATOM 828 N N . THR A 1 108 ? 9.510 -1.315 4.610 1.00 96.38 108 THR A N 1
ATOM 829 C CA . THR A 1 108 ? 10.942 -1.005 4.768 1.00 96.38 108 THR A CA 1
ATOM 830 C C . THR A 1 108 ? 11.707 -2.047 5.596 1.00 96.38 108 THR A C 1
ATOM 832 O O . THR A 1 108 ? 12.891 -1.860 5.877 1.00 96.38 108 THR A O 1
ATOM 835 N N . GLY A 1 109 ? 11.060 -3.154 5.982 1.00 96.06 109 GLY A N 1
ATOM 836 C CA . GLY A 1 109 ? 11.684 -4.297 6.656 1.00 96.06 109 GLY A CA 1
ATOM 837 C C . GLY A 1 109 ? 12.043 -4.070 8.129 1.00 96.06 109 GLY A C 1
ATOM 838 O O . GLY A 1 109 ? 12.876 -4.796 8.670 1.00 96.06 109 GLY A O 1
ATOM 839 N N . LYS A 1 110 ? 11.457 -3.059 8.782 1.00 97.50 110 LYS A N 1
ATOM 840 C CA . LYS A 1 110 ? 11.730 -2.715 10.190 1.00 97.50 110 LYS A CA 1
ATOM 841 C C . LYS A 1 110 ? 10.930 -3.552 11.182 1.00 97.50 110 LYS A C 1
ATOM 843 O O . LYS A 1 110 ? 11.392 -3.736 12.304 1.00 97.50 110 LYS A O 1
ATOM 848 N N . ILE A 1 111 ? 9.758 -4.032 10.774 1.00 97.75 111 ILE A N 1
ATOM 849 C CA . ILE A 1 111 ? 8.874 -4.872 11.589 1.00 97.75 111 ILE A CA 1
ATOM 850 C C . ILE A 1 111 ? 8.440 -6.114 10.811 1.00 97.75 111 ILE A C 1
ATOM 852 O O . ILE A 1 111 ? 8.393 -6.120 9.578 1.00 97.75 111 ILE A O 1
ATOM 856 N N . SER A 1 112 ? 8.124 -7.171 11.547 1.00 97.81 112 SER A N 1
ATOM 857 C CA . SER A 1 112 ? 7.653 -8.449 11.014 1.00 97.81 112 SER A CA 1
ATOM 858 C C . SER A 1 112 ? 6.158 -8.443 10.675 1.00 97.81 112 SER A C 1
ATOM 860 O O . SER A 1 112 ? 5.394 -7.569 11.090 1.00 97.81 112 SER A O 1
ATOM 862 N N . LYS A 1 113 ? 5.715 -9.469 9.940 1.00 97.38 113 LYS A N 1
ATOM 863 C CA . LYS A 1 113 ? 4.296 -9.686 9.609 1.00 97.38 113 LYS A CA 1
ATOM 864 C C . LYS A 1 113 ? 3.462 -9.922 10.866 1.00 97.38 113 LYS A C 1
ATOM 866 O O . LYS A 1 113 ? 2.349 -9.416 10.982 1.00 97.38 113 LYS A O 1
ATOM 871 N N . GLU A 1 114 ? 4.015 -10.664 11.818 1.00 97.00 114 GLU A N 1
ATOM 872 C CA . GLU A 1 114 ? 3.381 -10.998 13.089 1.00 97.00 114 GLU A CA 1
ATOM 873 C C . GLU A 1 114 ? 3.140 -9.742 13.937 1.00 97.00 114 GLU A C 1
ATOM 875 O O . GLU A 1 114 ? 2.067 -9.588 14.524 1.00 97.00 114 GLU A O 1
ATOM 880 N N . GLU A 1 115 ? 4.100 -8.811 13.949 1.00 97.31 115 GLU A N 1
ATOM 881 C CA . GLU A 1 115 ? 3.947 -7.511 14.611 1.00 97.31 115 GLU A CA 1
ATOM 882 C C . GLU A 1 115 ? 2.844 -6.667 13.963 1.00 97.31 115 GLU A C 1
ATOM 884 O O . GLU A 1 115 ? 2.021 -6.091 14.679 1.00 97.31 115 GLU A O 1
ATOM 889 N N . VAL A 1 116 ? 2.767 -6.641 12.625 1.00 97.81 116 VAL A N 1
ATOM 890 C CA . VAL A 1 116 ? 1.686 -5.945 11.906 1.00 97.81 116 VAL A CA 1
ATOM 891 C C . VAL A 1 116 ? 0.323 -6.522 12.275 1.00 97.81 116 VAL A C 1
ATOM 893 O O . VAL A 1 116 ? -0.575 -5.766 12.640 1.00 97.81 116 VAL A O 1
ATOM 896 N N . VAL A 1 117 ? 0.162 -7.848 12.240 1.00 97.69 117 VAL A N 1
ATOM 897 C CA . VAL A 1 117 ? -1.107 -8.517 12.583 1.00 97.69 117 VAL A CA 1
ATOM 898 C C . VAL A 1 117 ? -1.532 -8.208 14.022 1.00 97.69 117 VAL A C 1
ATOM 900 O O . VAL A 1 117 ? -2.702 -7.900 14.263 1.00 97.69 117 VAL A O 1
ATOM 903 N N . GLY A 1 118 ? -0.590 -8.221 14.970 1.00 96.88 118 GLY A N 1
ATOM 904 C CA . GLY A 1 118 ? -0.851 -7.806 16.350 1.00 96.88 118 GLY A CA 1
ATOM 905 C C . GLY A 1 118 ? -1.341 -6.358 16.440 1.00 96.88 118 GLY A C 1
ATOM 906 O O . GLY A 1 118 ? -2.334 -6.078 17.108 1.00 96.88 118 GLY A O 1
ATOM 907 N N . LYS A 1 119 ? -0.714 -5.439 15.698 1.00 98.00 119 LYS A N 1
ATOM 908 C CA . LYS A 1 119 ? -1.105 -4.022 15.684 1.00 98.00 119 LYS A CA 1
ATOM 909 C C . LYS A 1 119 ? -2.431 -3.748 14.984 1.00 98.00 119 LYS A C 1
ATOM 911 O O . LYS A 1 119 ? -3.174 -2.885 15.447 1.00 98.00 119 LYS A O 1
ATOM 916 N N . VAL A 1 120 ? -2.771 -4.493 13.931 1.00 98.44 120 VAL A N 1
ATOM 917 C CA . VAL A 1 120 ? -4.105 -4.432 13.306 1.00 98.44 120 VAL A CA 1
ATOM 918 C C . VAL A 1 120 ? -5.180 -4.737 14.348 1.00 98.44 120 VAL A C 1
ATOM 920 O O . VAL A 1 120 ? -6.141 -3.980 14.488 1.00 98.44 120 VAL A O 1
ATOM 923 N N . ARG A 1 121 ? -4.982 -5.806 15.129 1.00 98.06 121 ARG A N 1
ATOM 924 C CA . ARG A 1 121 ? -5.892 -6.190 16.211 1.00 98.06 121 ARG A CA 1
ATOM 925 C C . ARG A 1 121 ? -6.017 -5.090 17.268 1.00 98.06 121 ARG A C 1
ATOM 927 O O . ARG A 1 121 ? -7.144 -4.723 17.599 1.00 98.06 121 ARG A O 1
ATOM 934 N N . ASP A 1 122 ? -4.897 -4.576 17.775 1.00 98.31 122 ASP A N 1
ATOM 935 C CA . ASP A 1 122 ? -4.885 -3.517 18.796 1.00 98.31 122 ASP A CA 1
ATOM 936 C C . ASP A 1 122 ? -5.699 -2.297 18.336 1.00 98.31 122 ASP A C 1
ATOM 938 O O . ASP A 1 122 ? -6.605 -1.849 19.038 1.00 98.31 122 ASP A O 1
ATOM 942 N N . ILE A 1 123 ? -5.457 -1.828 17.107 1.00 98.56 123 ILE A N 1
ATOM 943 C CA . ILE A 1 123 ? -6.152 -0.673 16.523 1.00 98.56 123 ILE A CA 1
ATOM 944 C C . ILE A 1 123 ? -7.661 -0.923 16.406 1.00 98.56 123 ILE A C 1
ATOM 946 O O . ILE A 1 123 ? -8.454 -0.023 16.691 1.00 98.56 123 ILE A O 1
ATOM 950 N N . CYS A 1 124 ? -8.092 -2.131 16.023 1.00 98.56 124 CYS A N 1
ATOM 951 C CA . CYS A 1 124 ? -9.515 -2.470 16.001 1.00 98.56 124 CYS A CA 1
ATOM 952 C C . CYS A 1 124 ? -10.142 -2.389 17.401 1.00 98.56 124 CYS A C 1
ATOM 954 O O . CYS A 1 124 ? -11.200 -1.775 17.564 1.00 98.56 124 CYS A O 1
ATOM 956 N N . LEU A 1 125 ? -9.499 -2.988 18.409 1.00 97.88 125 LEU A N 1
ATOM 957 C CA . LEU A 1 125 ? -9.975 -2.975 19.797 1.00 97.88 125 LEU A CA 1
ATOM 958 C C . LEU A 1 125 ? -10.106 -1.544 20.329 1.00 97.88 125 LEU A C 1
ATOM 960 O O . LEU A 1 125 ? -11.165 -1.159 20.835 1.00 97.88 125 LEU A O 1
ATOM 964 N N . ASP A 1 126 ? -9.065 -0.742 20.134 1.00 97.81 126 ASP A N 1
ATOM 965 C CA . ASP A 1 126 ? -8.990 0.620 20.650 1.00 97.81 126 ASP A CA 1
ATOM 966 C C . ASP A 1 126 ? -9.961 1.557 19.926 1.00 97.81 126 ASP A C 1
ATOM 968 O O . ASP A 1 126 ? -10.629 2.371 20.568 1.00 97.81 126 ASP A O 1
ATOM 972 N N . MET A 1 127 ? -10.153 1.382 18.613 1.00 97.94 127 MET A N 1
ATOM 973 C CA . MET A 1 127 ? -11.193 2.102 17.879 1.00 97.94 127 MET A CA 1
ATOM 974 C C . MET A 1 127 ? -12.589 1.748 18.401 1.00 97.94 127 MET A C 1
ATOM 976 O O . MET A 1 127 ? -13.404 2.646 18.612 1.00 97.94 127 MET A O 1
ATOM 980 N N . ARG A 1 128 ? -12.886 0.467 18.666 1.00 97.00 128 ARG A N 1
ATOM 981 C CA . ARG A 1 128 ? -14.190 0.072 19.226 1.00 97.00 128 ARG A CA 1
ATOM 982 C C . ARG A 1 128 ? -14.435 0.714 20.586 1.00 97.00 128 ARG A C 1
ATOM 984 O O . ARG A 1 128 ? -15.514 1.253 20.825 1.00 97.00 128 ARG A O 1
ATOM 991 N N . VAL A 1 129 ? -13.425 0.702 21.453 1.00 94.00 129 VAL A N 1
ATOM 992 C CA . VAL A 1 129 ? -13.464 1.389 22.750 1.00 94.00 129 VAL A CA 1
ATOM 993 C C . VAL A 1 129 ? -13.719 2.880 22.578 1.00 94.00 129 VAL A C 1
ATOM 995 O O . VAL A 1 129 ? -14.615 3.416 23.232 1.00 94.00 129 VAL A O 1
ATOM 998 N N . TYR A 1 130 ? -12.991 3.537 21.677 1.00 94.12 130 TYR A N 1
ATOM 999 C CA . TYR A 1 130 ? -13.152 4.960 21.409 1.00 94.12 130 TYR A CA 1
ATOM 1000 C C . TYR A 1 130 ? -14.572 5.304 20.944 1.00 94.12 130 TYR A C 1
ATOM 1002 O O . TYR A 1 130 ? -15.176 6.256 21.449 1.00 94.12 130 TYR A O 1
ATOM 1010 N N . GLN A 1 131 ? -15.143 4.516 20.027 1.00 94.31 131 GLN A N 1
ATOM 1011 C CA . GLN A 1 131 ? -16.509 4.733 19.541 1.00 94.31 131 GLN A CA 1
ATOM 1012 C C . GLN A 1 131 ? -17.551 4.521 20.653 1.00 94.31 131 GLN A C 1
ATOM 1014 O O . GLN A 1 131 ? -18.497 5.309 20.768 1.00 94.31 131 GLN A O 1
ATOM 1019 N N . SER A 1 132 ? -17.356 3.531 21.529 1.00 90.50 132 SER A N 1
ATOM 1020 C CA . SER A 1 132 ? -18.210 3.336 22.708 1.00 90.50 132 SER A CA 1
ATOM 1021 C C . SER A 1 132 ? -18.105 4.491 23.707 1.00 90.50 132 SER A C 1
ATOM 1023 O O . SER A 1 132 ? -19.123 5.028 24.145 1.00 90.50 132 SER A O 1
ATOM 1025 N N . GLN A 1 133 ? -16.890 4.941 24.032 1.00 86.56 133 GLN A N 1
ATOM 1026 C CA . GLN A 1 133 ? -16.661 6.068 24.947 1.00 86.56 133 GLN A CA 1
ATOM 1027 C C . GLN A 1 133 ? -17.207 7.387 24.389 1.00 86.56 133 GLN A C 1
ATOM 1029 O O . GLN A 1 133 ? -17.774 8.193 25.127 1.00 86.56 133 GLN A O 1
ATOM 1034 N N . SER A 1 134 ? -17.131 7.575 23.073 1.00 87.62 134 SER A N 1
ATOM 1035 C CA . SER A 1 134 ? -17.729 8.7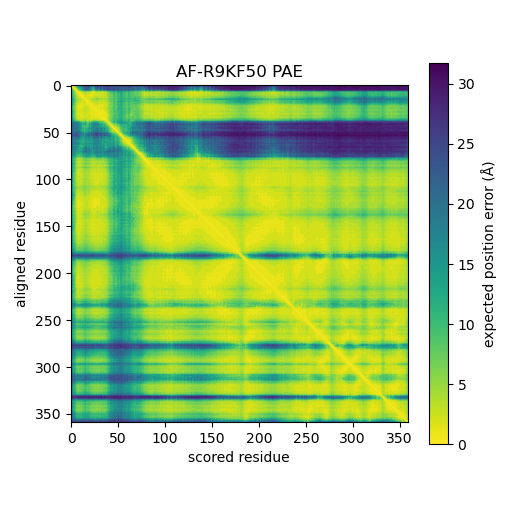15 22.365 1.00 87.62 134 SER A CA 1
ATOM 1036 C C . SER A 1 134 ? -19.259 8.639 22.274 1.00 87.62 134 SER A C 1
ATOM 1038 O O . SER A 1 134 ? -19.908 9.572 21.790 1.00 87.62 134 SER A O 1
ATOM 1040 N N . ARG A 1 135 ? -19.857 7.563 22.810 1.00 87.56 135 ARG A N 1
ATOM 1041 C CA . ARG A 1 135 ? -21.294 7.265 22.813 1.00 87.56 135 ARG A CA 1
ATOM 1042 C C . ARG A 1 135 ? -21.866 7.073 21.411 1.00 87.56 135 ARG A C 1
ATOM 1044 O O . ARG A 1 135 ? -23.060 7.288 21.209 1.00 87.56 135 ARG A O 1
ATOM 1051 N N . HIS A 1 136 ? -21.045 6.693 20.441 1.00 90.81 136 HIS A N 1
ATOM 1052 C CA . HIS A 1 136 ? -21.501 6.393 19.086 1.00 90.81 136 HIS A CA 1
ATOM 1053 C C . HIS A 1 136 ? -22.135 5.004 18.995 1.00 90.81 136 HIS A C 1
ATOM 1055 O O . HIS A 1 136 ? -23.105 4.831 18.266 1.00 90.81 136 HIS A O 1
ATOM 1061 N N . THR A 1 137 ? -21.665 4.063 19.816 1.00 91.81 137 THR A N 1
ATOM 1062 C CA . THR A 1 137 ? -22.207 2.706 19.926 1.00 91.81 137 THR A CA 1
ATOM 1063 C C . THR A 1 137 ? -22.149 2.197 21.372 1.00 91.81 137 THR A C 1
ATOM 1065 O O . THR A 1 137 ? -21.630 2.868 22.264 1.00 91.81 137 THR A O 1
ATOM 1068 N N . THR A 1 138 ? -22.702 1.010 21.618 1.00 87.94 138 THR A N 1
ATOM 1069 C CA . THR A 1 138 ? -22.511 0.242 22.862 1.00 87.94 138 THR A CA 1
ATOM 1070 C C . THR A 1 138 ? -21.259 -0.642 22.821 1.00 87.94 138 THR A C 1
ATOM 1072 O O . THR A 1 138 ? -20.837 -1.158 23.855 1.00 87.94 138 THR A O 1
ATOM 1075 N N . GLY A 1 139 ? -20.688 -0.853 21.629 1.00 89.31 139 GLY A N 1
ATOM 1076 C CA . GLY A 1 139 ? -19.570 -1.768 21.372 1.00 89.31 139 GLY A CA 1
ATOM 1077 C C . GLY A 1 139 ? -19.984 -3.228 21.155 1.00 89.31 139 GLY A C 1
ATOM 1078 O O . GLY A 1 139 ? -19.134 -4.059 20.839 1.00 89.31 139 GLY A O 1
ATOM 1079 N N . TYR A 1 140 ? -21.276 -3.541 21.287 1.00 91.12 140 TYR A N 1
ATOM 1080 C CA . TYR A 1 140 ? -21.849 -4.866 21.012 1.00 91.12 140 TYR A CA 1
ATOM 1081 C C . TYR A 1 140 ? -22.851 -4.859 19.853 1.00 91.12 140 TYR A C 1
ATOM 1083 O O . TYR A 1 140 ? -23.306 -5.920 19.431 1.00 91.12 140 TYR A O 1
ATOM 1091 N N . ASP A 1 141 ? -23.217 -3.681 19.339 1.00 94.00 141 ASP A N 1
ATOM 1092 C CA . ASP A 1 141 ? -24.079 -3.603 18.166 1.00 94.00 141 ASP A CA 1
ATOM 1093 C C . ASP A 1 141 ? -23.328 -4.136 16.939 1.00 94.00 141 ASP A C 1
ATOM 1095 O O . ASP A 1 141 ? -22.253 -3.648 16.583 1.00 94.00 141 ASP A O 1
ATOM 1099 N N . LYS A 1 142 ? -23.890 -5.168 16.301 1.00 96.12 142 LYS A N 1
ATOM 1100 C CA . LYS A 1 142 ? -23.242 -5.846 15.173 1.00 96.12 142 LYS A CA 1
ATOM 1101 C C . LYS A 1 142 ? -23.037 -4.910 13.989 1.00 96.12 142 LYS A C 1
ATOM 1103 O O . LYS A 1 142 ? -21.975 -4.929 13.375 1.00 96.12 142 LYS A O 1
ATOM 1108 N N . LYS A 1 143 ? -24.026 -4.067 13.682 1.00 97.12 143 LYS A N 1
ATOM 1109 C CA . LYS A 1 143 ? -23.965 -3.168 12.529 1.00 97.12 143 LYS A CA 1
ATOM 1110 C C . LYS A 1 143 ? -22.890 -2.104 12.735 1.00 97.12 143 LYS A C 1
ATOM 1112 O O . LYS A 1 143 ? -22.111 -1.848 11.819 1.00 97.12 143 LYS A O 1
ATOM 1117 N N . ASP A 1 144 ? -22.816 -1.533 13.932 1.00 97.25 144 ASP A N 1
ATOM 1118 C CA . ASP A 1 144 ? -21.790 -0.548 14.273 1.00 97.25 144 ASP A CA 1
ATOM 1119 C C . ASP A 1 144 ? -20.387 -1.179 14.249 1.00 97.25 144 ASP A C 1
ATOM 1121 O O . ASP A 1 144 ? -19.458 -0.620 13.666 1.00 97.25 144 ASP A O 1
ATOM 1125 N N . ASN A 1 145 ? -20.238 -2.381 14.814 1.00 97.81 145 ASN A N 1
ATOM 1126 C CA . ASN A 1 145 ? -18.975 -3.121 14.808 1.00 97.81 145 ASN A CA 1
ATOM 1127 C C . ASN A 1 145 ? -18.536 -3.505 13.384 1.00 97.81 145 ASN A C 1
ATOM 1129 O O . ASN A 1 145 ? -17.356 -3.382 13.057 1.00 97.81 145 ASN A O 1
ATOM 1133 N N . LEU A 1 146 ? -19.473 -3.908 12.520 1.00 98.50 146 LEU A N 1
ATOM 1134 C CA . LEU A 1 146 ? -19.209 -4.176 11.105 1.00 98.50 146 LEU A CA 1
ATOM 1135 C C . LEU A 1 146 ? -18.726 -2.910 10.381 1.00 98.50 146 LEU A C 1
ATOM 1137 O O . LEU A 1 146 ? -17.762 -2.971 9.620 1.00 98.50 146 LEU A O 1
ATOM 1141 N N . GLN A 1 147 ? -19.343 -1.754 10.654 1.00 98.00 147 GLN A N 1
ATOM 1142 C CA . GLN A 1 147 ? -18.893 -0.472 10.106 1.00 98.00 147 GLN A CA 1
ATOM 1143 C C . GLN A 1 147 ? -17.463 -0.134 10.559 1.00 98.00 147 GLN A C 1
ATOM 1145 O O . GLN A 1 147 ? -16.657 0.302 9.738 1.00 98.00 147 GLN A O 1
ATOM 1150 N N . ILE A 1 148 ? -17.139 -0.347 11.841 1.00 98.44 148 ILE A N 1
ATOM 1151 C CA . ILE A 1 148 ? -15.790 -0.105 12.377 1.00 98.44 148 ILE A CA 1
ATOM 1152 C C . ILE A 1 148 ? -14.756 -0.948 11.629 1.00 98.44 148 ILE A C 1
ATOM 1154 O O . ILE A 1 148 ? -13.763 -0.414 11.137 1.00 98.44 148 ILE A O 1
ATOM 1158 N N . LEU A 1 149 ? -15.006 -2.253 11.509 1.00 98.75 149 LEU A N 1
ATOM 1159 C CA . LEU A 1 149 ? -14.092 -3.177 10.840 1.00 98.75 149 LEU A CA 1
ATOM 1160 C C . LEU A 1 149 ? -13.949 -2.881 9.345 1.00 98.75 149 LEU A C 1
ATOM 1162 O O . LEU A 1 149 ? -12.833 -2.913 8.834 1.00 98.75 149 LEU A O 1
ATOM 1166 N N . GLY A 1 150 ? -15.042 -2.539 8.657 1.00 98.31 150 GLY A N 1
ATOM 1167 C CA . GLY A 1 150 ? -15.007 -2.182 7.238 1.00 98.31 150 GLY A CA 1
ATOM 1168 C C . GLY A 1 150 ? -14.177 -0.927 6.958 1.00 98.31 150 GLY A C 1
ATOM 1169 O O . GLY A 1 150 ? -13.302 -0.948 6.097 1.00 98.31 150 GLY A O 1
ATOM 1170 N N . GLN A 1 151 ? -14.376 0.147 7.730 1.00 98.12 151 GLN A N 1
ATOM 1171 C CA . GLN A 1 151 ? -13.624 1.393 7.520 1.00 98.12 151 GLN A CA 1
ATOM 1172 C C . GLN A 1 151 ? -12.146 1.264 7.916 1.00 98.12 151 GLN A C 1
ATOM 1174 O O . GLN A 1 151 ? -11.280 1.852 7.266 1.00 98.12 151 GLN A O 1
ATOM 1179 N N . LEU A 1 152 ? -11.833 0.479 8.954 1.00 98.56 152 LEU A N 1
ATOM 1180 C CA . LEU A 1 152 ? -10.443 0.168 9.292 1.00 98.56 152 LEU A CA 1
ATOM 1181 C C . LEU A 1 152 ? -9.782 -0.697 8.217 1.00 98.56 152 LEU A C 1
ATOM 1183 O O . LEU A 1 152 ? -8.633 -0.431 7.876 1.00 98.56 152 LEU A O 1
ATOM 1187 N N . TYR A 1 153 ? -10.492 -1.681 7.653 1.00 98.50 153 TYR A N 1
ATOM 1188 C CA . TYR A 1 153 ? -9.986 -2.478 6.535 1.00 98.50 153 TYR A CA 1
ATOM 1189 C C . TYR A 1 153 ? -9.569 -1.600 5.357 1.00 98.50 153 TYR A C 1
ATOM 1191 O O . TYR A 1 153 ? -8.432 -1.703 4.899 1.00 98.50 153 TYR A O 1
ATOM 1199 N N . GLU A 1 154 ? -10.457 -0.711 4.901 1.00 97.50 154 GLU A N 1
ATOM 1200 C CA . GLU A 1 154 ? -10.155 0.195 3.789 1.00 97.50 154 GLU A CA 1
ATOM 1201 C C . GLU A 1 154 ? -8.916 1.050 4.082 1.00 97.50 154 GLU A C 1
ATOM 1203 O O . GLU A 1 154 ? -8.038 1.178 3.229 1.00 97.50 154 GLU A O 1
ATOM 1208 N N . LEU A 1 155 ? -8.796 1.589 5.301 1.00 97.62 155 LEU A N 1
ATOM 1209 C CA . LEU A 1 155 ? -7.615 2.348 5.713 1.00 97.62 155 LEU A CA 1
ATOM 1210 C C . LEU A 1 155 ? -6.340 1.490 5.671 1.00 97.62 155 LEU A C 1
ATOM 1212 O O . LEU A 1 155 ? -5.338 1.918 5.094 1.00 97.62 155 LEU A O 1
ATOM 1216 N N . PHE A 1 156 ? -6.364 0.294 6.267 1.00 98.38 156 PHE A N 1
ATOM 1217 C CA . PHE A 1 156 ? -5.219 -0.617 6.276 1.00 98.38 156 PHE A CA 1
ATOM 1218 C C . PHE A 1 156 ? -4.798 -1.001 4.866 1.00 98.38 156 PHE A C 1
ATOM 1220 O O . PHE A 1 156 ? -3.619 -0.874 4.539 1.00 98.38 156 PHE A O 1
ATOM 1227 N N . GLN A 1 157 ? -5.742 -1.417 4.021 1.00 98.06 157 GLN A N 1
ATOM 1228 C CA . GLN A 1 157 ? -5.427 -1.833 2.663 1.00 98.06 157 GLN A CA 1
ATOM 1229 C C . GLN A 1 157 ? -4.911 -0.663 1.832 1.00 98.06 157 GLN A C 1
ATOM 1231 O O . GLN A 1 157 ? -3.912 -0.816 1.127 1.00 98.06 157 GLN A O 1
ATOM 1236 N N . LYS A 1 158 ? -5.502 0.531 1.973 1.00 97.38 158 LYS A N 1
ATOM 1237 C CA . LYS A 1 158 ? -5.008 1.712 1.268 1.00 97.38 158 LYS A CA 1
ATOM 1238 C C . LYS A 1 158 ? -3.566 2.021 1.652 1.00 97.38 158 LYS A C 1
ATOM 1240 O O . LYS A 1 158 ? -2.727 2.216 0.777 1.00 97.38 158 LYS A O 1
ATOM 1245 N N . LYS A 1 159 ? -3.261 2.041 2.953 1.00 97.88 159 LYS A N 1
ATOM 1246 C CA . LYS A 1 159 ? -1.906 2.333 3.439 1.00 97.88 159 LYS A CA 1
ATOM 1247 C C . LYS A 1 159 ? -0.908 1.229 3.128 1.00 97.88 159 LYS A C 1
ATOM 1249 O O . LYS A 1 159 ? 0.246 1.549 2.854 1.00 97.88 159 LYS A O 1
ATOM 1254 N N . ASN A 1 160 ? -1.346 -0.027 3.104 1.00 98.50 160 ASN A N 1
ATOM 1255 C CA . ASN A 1 160 ? -0.542 -1.159 2.660 1.00 98.50 160 ASN A CA 1
ATOM 1256 C C . ASN A 1 160 ? -0.014 -0.915 1.237 1.00 98.50 160 ASN A C 1
ATOM 1258 O O . ASN A 1 160 ? 1.199 -0.870 1.038 1.00 98.50 160 ASN A O 1
ATOM 1262 N N . VAL A 1 161 ? -0.899 -0.645 0.270 1.00 97.94 161 VAL A N 1
ATOM 1263 C CA . VAL A 1 161 ? -0.471 -0.451 -1.127 1.00 97.94 161 VAL A CA 1
ATOM 1264 C C . VAL A 1 161 ? 0.275 0.863 -1.354 1.00 97.94 161 VAL A C 1
ATOM 1266 O O . VAL A 1 161 ? 1.277 0.871 -2.067 1.00 97.94 161 VAL A O 1
ATOM 1269 N N . THR A 1 162 ? -0.132 1.973 -0.722 1.00 97.69 162 THR A N 1
ATOM 1270 C CA . THR A 1 162 ? 0.574 3.256 -0.906 1.00 97.69 162 THR A CA 1
ATOM 1271 C C . THR A 1 162 ? 1.991 3.215 -0.356 1.00 97.69 162 THR A C 1
ATOM 1273 O O . THR A 1 162 ? 2.897 3.776 -0.971 1.00 97.69 162 THR A O 1
ATOM 1276 N N . ASN A 1 163 ? 2.204 2.536 0.774 1.00 98.12 163 ASN A N 1
ATOM 1277 C CA . ASN A 1 163 ? 3.530 2.434 1.372 1.00 98.12 163 ASN A CA 1
ATOM 1278 C C . ASN A 1 163 ? 4.405 1.380 0.691 1.00 98.12 163 ASN A C 1
ATOM 1280 O O . ASN A 1 163 ? 5.607 1.606 0.584 1.00 98.12 163 ASN A O 1
ATOM 1284 N N . ALA A 1 164 ? 3.827 0.299 0.156 1.00 98.50 164 ALA A N 1
ATOM 1285 C CA . ALA A 1 164 ? 4.551 -0.629 -0.713 1.00 98.50 164 ALA A CA 1
ATOM 1286 C C . ALA A 1 164 ? 5.124 0.100 -1.937 1.00 98.50 164 ALA A C 1
ATOM 1288 O O . ALA A 1 164 ? 6.307 -0.016 -2.252 1.00 98.50 164 ALA A O 1
ATOM 1289 N N . VAL A 1 165 ? 4.297 0.918 -2.599 1.00 98.00 165 VAL A N 1
ATOM 1290 C CA . VAL A 1 165 ? 4.729 1.737 -3.738 1.00 98.00 165 VAL A CA 1
ATOM 1291 C C . VAL A 1 165 ? 5.751 2.789 -3.304 1.00 98.00 165 VAL A C 1
ATOM 1293 O O . VAL A 1 165 ? 6.714 3.026 -4.028 1.00 98.00 165 VAL A O 1
ATOM 1296 N N . ALA A 1 166 ? 5.590 3.412 -2.133 1.00 96.94 166 ALA A N 1
ATOM 1297 C CA . ALA A 1 166 ? 6.576 4.362 -1.620 1.00 96.94 166 ALA A CA 1
ATOM 1298 C C . ALA A 1 166 ? 7.953 3.714 -1.412 1.00 96.94 166 ALA A C 1
ATOM 1300 O O . ALA A 1 166 ? 8.928 4.214 -1.969 1.00 96.94 166 ALA A O 1
ATOM 1301 N N . ALA A 1 167 ? 8.016 2.575 -0.718 1.00 97.75 167 ALA A N 1
ATOM 1302 C CA . ALA A 1 167 ? 9.256 1.832 -0.497 1.00 97.75 167 ALA A CA 1
ATOM 1303 C C . ALA A 1 167 ? 9.880 1.332 -1.816 1.00 97.75 167 ALA A C 1
ATOM 1305 O O . ALA A 1 167 ? 11.095 1.412 -2.010 1.00 97.75 167 ALA A O 1
ATOM 1306 N N . CYS A 1 168 ? 9.048 0.900 -2.773 1.00 97.69 168 CYS A N 1
ATOM 1307 C CA . CYS A 1 168 ? 9.490 0.583 -4.129 1.00 97.69 168 CYS A CA 1
ATOM 1308 C C . CYS A 1 168 ? 10.193 1.791 -4.770 1.00 97.69 168 CYS A C 1
ATOM 1310 O O . CYS A 1 168 ? 11.330 1.681 -5.223 1.00 97.69 168 CYS A O 1
ATOM 1312 N N . TYR A 1 169 ? 9.569 2.969 -4.758 1.00 95.31 169 TYR A N 1
ATOM 1313 C CA . TYR A 1 169 ? 10.169 4.175 -5.331 1.00 95.31 169 TYR A CA 1
ATOM 1314 C C . TYR A 1 169 ? 11.429 4.645 -4.596 1.00 95.31 169 TYR A C 1
ATOM 1316 O O . TYR A 1 169 ? 12.342 5.112 -5.264 1.00 95.31 169 TYR A O 1
ATOM 1324 N N . GLU A 1 170 ? 11.535 4.483 -3.277 1.00 95.19 170 GLU A N 1
ATOM 1325 C CA . GLU A 1 170 ? 12.769 4.798 -2.533 1.00 95.19 170 GLU A CA 1
ATOM 1326 C C . GLU A 1 170 ? 13.958 3.944 -3.007 1.00 95.19 170 GLU A C 1
ATOM 1328 O O . GLU A 1 170 ? 15.065 4.453 -3.198 1.00 95.19 170 GLU A O 1
ATOM 1333 N N . LYS A 1 171 ? 13.730 2.655 -3.297 1.00 94.25 171 LYS A N 1
ATOM 1334 C CA . LYS A 1 171 ? 14.742 1.786 -3.927 1.00 94.25 171 LYS A CA 1
ATOM 1335 C C . LYS A 1 171 ? 15.090 2.254 -5.346 1.00 94.25 171 LYS A C 1
ATOM 1337 O O . LYS A 1 171 ? 16.254 2.201 -5.745 1.00 94.25 171 LYS A O 1
ATOM 1342 N N . GLY A 1 172 ? 14.097 2.727 -6.095 1.00 93.44 172 GLY A N 1
ATOM 1343 C CA . GLY A 1 172 ? 14.290 3.329 -7.415 1.00 93.44 172 GLY A CA 1
ATOM 1344 C C . GLY A 1 172 ? 15.118 4.613 -7.382 1.00 93.44 172 GLY A C 1
ATOM 1345 O O . GLY A 1 172 ? 15.989 4.798 -8.226 1.00 93.44 172 GLY A O 1
ATOM 1346 N N . GLU A 1 173 ? 14.898 5.461 -6.381 1.00 92.38 173 GLU A N 1
ATOM 1347 C CA . GLU A 1 173 ? 15.619 6.721 -6.187 1.00 92.38 173 GLU A CA 1
ATOM 1348 C C . GLU A 1 173 ? 17.100 6.476 -5.882 1.00 92.38 173 GLU A C 1
ATOM 1350 O O . GLU A 1 173 ? 17.972 7.149 -6.430 1.00 92.38 173 GLU A O 1
ATOM 1355 N N . GLU A 1 174 ? 17.407 5.461 -5.070 1.00 90.44 174 GLU A N 1
ATOM 1356 C CA . GLU A 1 174 ? 18.782 5.005 -4.848 1.00 90.44 174 GLU A CA 1
ATOM 1357 C C . GLU A 1 174 ? 19.461 4.591 -6.161 1.00 90.44 174 GLU A C 1
ATOM 1359 O O . GLU A 1 174 ? 20.587 5.012 -6.434 1.00 90.44 174 GLU A O 1
ATOM 1364 N N . LEU A 1 175 ? 18.766 3.818 -7.000 1.00 88.56 175 LEU A N 1
ATOM 1365 C CA . LEU A 1 175 ? 19.288 3.379 -8.295 1.00 88.56 175 LEU A CA 1
ATOM 1366 C C . LEU A 1 175 ? 19.471 4.550 -9.271 1.00 88.56 175 LEU A C 1
ATOM 1368 O O . LEU A 1 175 ? 20.501 4.637 -9.940 1.00 88.56 175 LEU A O 1
ATOM 1372 N N . ALA A 1 176 ? 18.514 5.476 -9.319 1.00 89.19 176 ALA A N 1
ATOM 1373 C CA . ALA A 1 176 ? 18.605 6.681 -10.136 1.00 89.19 176 ALA A CA 1
ATOM 1374 C C . ALA A 1 176 ? 19.822 7.528 -9.735 1.00 89.19 176 ALA A C 1
ATOM 1376 O O . ALA A 1 176 ? 20.630 7.901 -10.588 1.00 89.19 176 ALA A O 1
ATOM 1377 N N . ARG A 1 177 ? 20.029 7.742 -8.429 1.00 86.81 177 ARG A N 1
ATOM 1378 C CA . ARG A 1 177 ? 21.182 8.491 -7.908 1.00 86.81 177 ARG A CA 1
ATOM 1379 C C . ARG A 1 177 ? 22.513 7.826 -8.259 1.00 86.81 177 ARG A C 1
ATOM 1381 O O . ARG A 1 177 ? 23.469 8.515 -8.609 1.00 86.81 177 ARG A O 1
ATOM 1388 N N . GLN A 1 178 ? 22.587 6.494 -8.193 1.00 84.56 178 GLN A N 1
ATOM 1389 C CA . GLN A 1 178 ? 23.774 5.730 -8.602 1.00 84.56 178 GLN A CA 1
ATOM 1390 C C . GLN A 1 178 ? 24.078 5.874 -10.098 1.00 84.56 178 GLN A C 1
ATOM 1392 O O . GLN A 1 178 ? 25.247 5.914 -10.480 1.00 84.56 178 GLN A O 1
ATOM 1397 N N . ASN A 1 179 ? 23.044 6.019 -10.927 1.00 78.94 179 ASN A N 1
ATOM 1398 C CA . ASN A 1 179 ? 23.168 6.269 -12.364 1.00 78.94 179 ASN A CA 1
ATOM 1399 C C . ASN A 1 179 ? 23.452 7.744 -12.699 1.00 78.94 179 ASN A C 1
ATOM 1401 O O . ASN A 1 179 ? 23.478 8.124 -13.869 1.00 78.94 179 ASN A O 1
ATOM 1405 N N . GLY A 1 180 ? 23.676 8.584 -11.685 1.00 72.69 180 GLY A N 1
ATOM 1406 C CA . GLY A 1 180 ? 23.953 10.002 -11.866 1.00 72.69 180 GLY A CA 1
ATOM 1407 C C . GLY A 1 180 ? 22.722 10.820 -12.240 1.00 72.69 180 GLY A C 1
ATOM 1408 O O . GLY A 1 180 ? 22.896 11.935 -12.721 1.00 72.69 180 GLY A O 1
ATOM 1409 N N . ALA A 1 181 ? 21.504 10.305 -12.027 1.00 67.50 181 ALA A N 1
ATOM 1410 C CA . ALA A 1 181 ? 20.312 11.142 -12.063 1.00 67.50 181 ALA A CA 1
ATOM 1411 C C . ALA A 1 181 ? 20.453 12.233 -10.988 1.00 67.50 181 ALA A C 1
ATOM 1413 O O . ALA A 1 181 ? 20.663 11.928 -9.812 1.00 67.50 181 ALA A O 1
ATOM 1414 N N . GLY A 1 182 ? 20.397 13.503 -11.397 1.00 63.41 182 GLY A N 1
ATOM 1415 C CA . GLY A 1 182 ? 20.237 14.625 -10.468 1.00 63.41 182 GLY A CA 1
ATOM 1416 C C . GLY A 1 182 ? 18.844 14.646 -9.823 1.00 63.41 182 GLY A C 1
ATOM 1417 O O . GLY A 1 182 ? 18.131 13.650 -9.824 1.00 63.41 182 GLY A O 1
ATOM 1418 N N . ASP A 1 183 ? 18.404 15.812 -9.350 1.00 65.56 183 ASP A N 1
ATOM 1419 C CA . ASP A 1 183 ? 17.087 16.000 -8.705 1.00 65.56 183 ASP A CA 1
ATOM 1420 C C . ASP A 1 183 ? 15.884 15.915 -9.680 1.00 65.56 183 ASP A C 1
ATOM 1422 O O . ASP A 1 183 ? 14.826 16.494 -9.429 1.00 65.56 183 ASP A O 1
ATOM 1426 N N . ARG A 1 184 ? 16.041 15.271 -10.844 1.00 72.19 184 ARG A N 1
ATOM 1427 C CA . ARG A 1 184 ? 14.978 15.134 -11.846 1.00 72.19 184 ARG A CA 1
ATOM 1428 C C . ARG A 1 184 ? 14.162 13.873 -11.580 1.00 72.19 184 ARG A C 1
ATOM 1430 O O . ARG A 1 184 ? 14.706 12.799 -11.349 1.00 72.19 184 ARG A O 1
ATOM 1437 N N . ASP A 1 185 ? 12.843 14.002 -11.684 1.00 80.88 185 ASP A N 1
ATOM 1438 C CA . ASP A 1 185 ? 11.894 12.888 -11.580 1.00 80.88 185 ASP A CA 1
ATOM 1439 C C . ASP A 1 185 ? 11.687 12.156 -12.926 1.00 80.88 185 ASP A C 1
ATOM 1441 O O . ASP A 1 185 ? 10.614 11.632 -13.210 1.00 80.88 185 ASP A O 1
ATOM 1445 N N . ASP A 1 186 ? 12.725 12.084 -13.760 1.00 86.62 186 ASP A N 1
ATOM 1446 C CA . ASP A 1 186 ? 12.720 11.543 -15.129 1.00 86.62 186 ASP A CA 1
ATOM 1447 C C . ASP A 1 186 ? 12.973 10.021 -15.194 1.00 86.62 186 ASP A C 1
ATOM 1449 O O . ASP A 1 186 ? 13.507 9.486 -16.169 1.00 86.62 186 ASP A O 1
ATOM 1453 N N . TRP A 1 187 ? 12.576 9.303 -14.142 1.00 92.69 187 TRP A N 1
ATOM 1454 C CA . TRP A 1 187 ? 12.799 7.868 -13.983 1.00 92.69 187 TRP A CA 1
ATOM 1455 C C . TRP A 1 187 ? 11.607 7.154 -13.340 1.00 92.69 187 TRP A C 1
ATOM 1457 O O . TRP A 1 187 ? 10.823 7.741 -12.590 1.00 92.69 187 TRP A O 1
ATOM 1467 N N . LEU A 1 188 ? 11.505 5.849 -13.593 1.00 95.50 188 LEU A N 1
ATOM 1468 C CA . LEU A 1 188 ? 10.517 4.944 -13.009 1.00 95.50 188 LEU A CA 1
ATOM 1469 C C . LEU A 1 188 ? 11.191 3.708 -12.435 1.00 95.50 188 LEU A C 1
ATOM 1471 O O . LEU A 1 188 ? 12.171 3.210 -12.985 1.00 95.50 188 LEU A O 1
ATOM 1475 N N . TYR A 1 189 ? 10.604 3.165 -11.373 1.00 96.75 189 TYR A N 1
ATOM 1476 C CA . TYR A 1 189 ? 11.025 1.888 -10.823 1.00 96.75 189 TYR A CA 1
ATOM 1477 C C . TYR A 1 189 ? 9.827 1.049 -10.399 1.00 96.75 189 TYR A C 1
ATOM 1479 O O . TYR A 1 189 ? 8.976 1.515 -9.641 1.00 96.75 189 TYR A O 1
ATOM 1487 N N . TYR A 1 190 ? 9.776 -0.183 -10.889 1.00 98.12 190 TYR A N 1
ATOM 1488 C CA . TYR A 1 190 ? 8.804 -1.207 -10.536 1.00 98.12 190 TYR A CA 1
ATOM 1489 C C . TYR A 1 190 ? 9.552 -2.438 -10.040 1.00 98.12 190 TYR A C 1
ATOM 1491 O O . TYR A 1 190 ? 10.531 -2.864 -10.655 1.00 98.12 190 TYR A O 1
ATOM 1499 N N . ASP A 1 191 ? 9.063 -3.047 -8.970 1.00 97.94 191 ASP A N 1
ATOM 1500 C CA . ASP A 1 191 ? 9.628 -4.271 -8.421 1.00 97.94 191 ASP A CA 1
ATOM 1501 C C . ASP A 1 191 ? 8.494 -5.170 -7.918 1.00 97.94 191 ASP A C 1
ATOM 1503 O O . ASP A 1 191 ? 7.679 -4.773 -7.080 1.00 97.94 191 ASP A O 1
ATOM 1507 N N . ALA A 1 192 ? 8.425 -6.370 -8.496 1.00 97.88 192 ALA A N 1
ATOM 1508 C CA . ALA A 1 192 ? 7.390 -7.354 -8.227 1.00 97.88 192 ALA A CA 1
ATOM 1509 C C . ALA A 1 192 ? 7.396 -7.815 -6.766 1.00 97.88 192 ALA A C 1
ATOM 1511 O O . ALA A 1 192 ? 6.341 -8.170 -6.246 1.00 97.88 192 ALA A O 1
ATOM 1512 N N . ASP A 1 193 ? 8.538 -7.765 -6.077 1.00 97.88 193 ASP A N 1
ATOM 1513 C CA . ASP A 1 193 ? 8.620 -8.204 -4.684 1.00 97.88 193 ASP A CA 1
ATOM 1514 C C . ASP A 1 193 ? 7.728 -7.337 -3.778 1.00 97.88 193 ASP A C 1
ATOM 1516 O O . ASP A 1 193 ? 7.058 -7.862 -2.888 1.00 97.88 193 ASP A O 1
ATOM 1520 N N . TYR A 1 194 ? 7.617 -6.029 -4.052 1.00 98.31 194 TYR A N 1
ATOM 1521 C CA . TYR A 1 194 ? 6.704 -5.142 -3.317 1.00 98.31 194 TYR A CA 1
ATOM 1522 C C . TYR A 1 194 ? 5.232 -5.383 -3.669 1.00 98.31 194 TYR A C 1
ATOM 1524 O O . TYR A 1 194 ? 4.375 -5.255 -2.794 1.00 98.31 194 TYR A O 1
ATOM 1532 N N . TYR A 1 195 ? 4.929 -5.769 -4.915 1.00 98.38 195 TYR A N 1
ATOM 1533 C CA . TYR A 1 195 ? 3.582 -6.199 -5.304 1.00 98.38 195 TYR A CA 1
ATOM 1534 C C . TYR A 1 195 ? 3.159 -7.423 -4.482 1.00 98.38 195 TYR A C 1
ATOM 1536 O O . TYR A 1 195 ? 2.117 -7.404 -3.828 1.00 98.38 195 TYR A O 1
ATOM 1544 N N . TYR A 1 196 ? 3.995 -8.465 -4.450 1.00 98.50 196 TYR A N 1
ATOM 1545 C CA . TYR A 1 196 ? 3.683 -9.699 -3.726 1.00 98.50 196 TYR A CA 1
ATOM 1546 C C . TYR A 1 196 ? 3.660 -9.494 -2.208 1.00 98.50 196 TYR A C 1
ATOM 1548 O O . TYR A 1 196 ? 2.786 -10.042 -1.536 1.00 98.50 196 TYR A O 1
ATOM 1556 N N . ALA A 1 197 ? 4.545 -8.652 -1.664 1.00 98.25 197 ALA A N 1
ATOM 1557 C CA . ALA A 1 197 ? 4.514 -8.281 -0.250 1.00 98.25 197 ALA A CA 1
ATOM 1558 C C . ALA A 1 197 ? 3.218 -7.543 0.133 1.00 98.25 197 ALA A C 1
ATOM 1560 O O . ALA A 1 197 ? 2.685 -7.771 1.223 1.00 98.25 197 ALA A O 1
ATOM 1561 N N . ALA A 1 198 ? 2.698 -6.680 -0.748 1.00 98.44 198 ALA A N 1
ATOM 1562 C CA . ALA A 1 198 ? 1.426 -5.994 -0.543 1.00 98.44 198 ALA A CA 1
ATOM 1563 C C . ALA A 1 198 ? 0.228 -6.954 -0.637 1.00 98.44 198 ALA A C 1
ATOM 1565 O O . ALA A 1 198 ? -0.658 -6.886 0.215 1.00 98.44 198 ALA A O 1
ATOM 1566 N N . GLU A 1 199 ? 0.209 -7.873 -1.610 1.00 98.38 199 GLU A N 1
ATOM 1567 C CA . GLU A 1 199 ? -0.860 -8.876 -1.751 1.00 98.38 199 GLU A CA 1
ATOM 1568 C C . GLU A 1 199 ? -0.902 -9.852 -0.565 1.00 98.38 199 GLU A C 1
ATOM 1570 O O . GLU A 1 199 ? -1.975 -10.149 -0.036 1.00 98.38 199 GLU A O 1
ATOM 1575 N N . GLU A 1 200 ? 0.259 -10.312 -0.093 1.00 98.50 200 GLU A N 1
ATOM 1576 C CA . GLU A 1 200 ? 0.342 -11.155 1.100 1.00 98.50 200 GLU A CA 1
ATOM 1577 C C . GLU A 1 200 ? -0.179 -10.414 2.336 1.00 98.50 200 GLU A C 1
ATOM 1579 O O . GLU A 1 200 ? -1.002 -10.945 3.088 1.00 98.50 200 GLU A O 1
ATOM 1584 N N . MET A 1 201 ? 0.249 -9.161 2.524 1.00 98.75 201 MET A N 1
ATOM 1585 C CA . MET A 1 201 ? -0.204 -8.346 3.645 1.00 98.75 201 MET A CA 1
ATOM 1586 C C . MET A 1 201 ? -1.708 -8.051 3.573 1.00 98.75 201 MET A C 1
ATOM 1588 O O . MET A 1 201 ? -2.372 -8.089 4.608 1.00 98.75 201 MET A O 1
ATOM 1592 N N . ARG A 1 202 ? -2.288 -7.863 2.375 1.00 98.56 202 ARG A N 1
ATOM 1593 C CA . ARG A 1 202 ? -3.750 -7.760 2.206 1.00 98.56 202 ARG A CA 1
ATOM 1594 C C . ARG A 1 202 ? -4.445 -8.983 2.798 1.00 98.56 202 ARG A C 1
ATOM 1596 O O . ARG A 1 202 ? -5.365 -8.834 3.601 1.00 98.56 202 ARG A O 1
ATOM 1603 N N . GLY A 1 203 ? -3.976 -10.184 2.455 1.00 98.62 203 GLY A N 1
ATOM 1604 C CA . GLY A 1 203 ? -4.516 -11.435 2.992 1.00 98.62 203 GLY A CA 1
ATOM 1605 C C . GLY A 1 203 ? -4.402 -11.530 4.518 1.00 98.62 203 GLY A C 1
ATOM 1606 O O . GLY A 1 203 ? -5.356 -11.934 5.185 1.00 98.62 203 GLY A O 1
ATOM 1607 N N . LEU A 1 204 ? -3.273 -11.105 5.092 1.00 98.75 204 LEU A N 1
ATOM 1608 C CA . LEU A 1 204 ? -3.070 -11.086 6.546 1.00 98.75 204 LEU A CA 1
ATOM 1609 C C . LEU A 1 204 ? -3.991 -10.08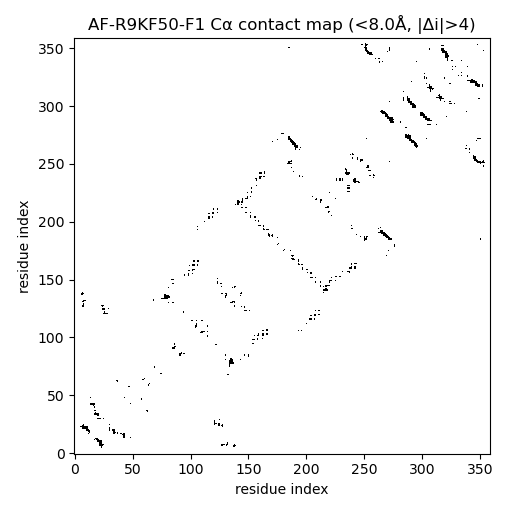6 7.258 1.00 98.75 204 LEU A C 1
ATOM 1611 O O . LEU A 1 204 ? -4.561 -10.419 8.298 1.00 98.75 204 LEU A O 1
ATOM 1615 N N . ILE A 1 205 ? -4.193 -8.893 6.693 1.00 98.75 205 ILE A N 1
ATOM 1616 C CA . ILE A 1 205 ? -5.130 -7.891 7.224 1.00 98.75 205 ILE A CA 1
ATOM 1617 C C . ILE A 1 205 ? -6.562 -8.443 7.201 1.00 98.75 205 ILE A C 1
ATOM 1619 O O . ILE A 1 205 ? -7.263 -8.359 8.210 1.00 98.75 205 ILE A O 1
ATOM 1623 N N . GLN A 1 206 ? -6.993 -9.049 6.087 1.00 98.69 206 GLN A N 1
ATOM 1624 C CA . GLN A 1 206 ? -8.321 -9.666 5.970 1.00 98.69 206 GLN A CA 1
ATOM 1625 C C . GLN A 1 206 ? -8.530 -10.760 7.025 1.00 98.69 206 GLN A C 1
ATOM 1627 O O . GLN A 1 206 ? -9.575 -10.803 7.680 1.00 98.69 206 GLN A O 1
ATOM 1632 N N . GLN A 1 207 ? -7.528 -11.619 7.240 1.00 98.69 207 GLN A N 1
ATOM 1633 C CA . GLN A 1 207 ? -7.572 -12.661 8.270 1.00 98.69 207 GLN A CA 1
ATOM 1634 C C . GLN A 1 207 ? -7.643 -12.070 9.682 1.00 98.69 207 GLN A C 1
ATOM 1636 O O . GLN A 1 207 ? -8.476 -12.502 10.481 1.00 98.69 207 GLN A O 1
ATOM 1641 N N . ALA A 1 208 ? -6.821 -11.061 9.981 1.00 98.56 208 ALA A N 1
ATOM 1642 C CA . ALA A 1 208 ? -6.815 -10.390 11.277 1.00 98.56 208 ALA A CA 1
ATOM 1643 C C . ALA A 1 208 ? -8.180 -9.751 11.582 1.00 98.56 208 ALA A C 1
ATOM 1645 O O . ALA A 1 208 ? -8.752 -9.988 12.647 1.00 98.56 208 ALA A O 1
ATOM 1646 N N . ILE A 1 209 ? -8.749 -9.016 10.623 1.00 98.75 209 ILE A N 1
ATOM 1647 C CA . ILE A 1 209 ? -10.067 -8.382 10.763 1.00 98.75 209 ILE A CA 1
ATOM 1648 C C . ILE A 1 209 ? -11.181 -9.423 10.884 1.00 98.75 209 ILE A C 1
ATOM 1650 O O . ILE A 1 209 ? -12.078 -9.257 11.708 1.00 98.75 209 ILE A O 1
ATOM 1654 N N . SER A 1 210 ? -11.109 -10.525 10.135 1.00 98.75 210 SER A N 1
ATOM 1655 C CA . SER A 1 210 ? -12.078 -11.625 10.245 1.00 98.75 210 SER A CA 1
ATOM 1656 C C . SER A 1 210 ? -12.029 -12.301 11.618 1.00 98.75 210 SER A C 1
ATOM 1658 O O . SER A 1 210 ? -13.072 -12.627 12.184 1.00 98.75 210 SER A O 1
ATOM 1660 N N . SER A 1 211 ? -10.831 -12.473 12.190 1.00 98.56 211 SER A N 1
ATOM 1661 C CA . SER A 1 211 ? -10.666 -12.994 13.553 1.00 98.56 211 SER A CA 1
ATOM 1662 C C . SER A 1 211 ? -11.314 -12.064 14.578 1.00 98.56 211 SER A C 1
ATOM 1664 O O . SER A 1 211 ? -12.064 -12.521 15.440 1.00 98.56 211 SER A O 1
ATOM 1666 N N . VAL A 1 212 ? -11.077 -10.754 14.456 1.00 98.44 212 VAL A N 1
ATOM 1667 C CA . VAL A 1 212 ? -11.690 -9.746 15.332 1.00 98.44 212 VAL A CA 1
ATOM 1668 C C . VAL A 1 212 ? -13.216 -9.727 15.171 1.00 98.44 212 VAL A C 1
ATOM 1670 O O . VAL A 1 212 ? -13.926 -9.667 16.172 1.00 98.44 212 VAL A O 1
ATOM 1673 N N . ALA A 1 213 ? -13.737 -9.846 13.945 1.00 98.38 213 ALA A N 1
ATOM 1674 C CA . ALA A 1 213 ? -15.176 -9.937 13.693 1.00 98.38 213 ALA A CA 1
ATOM 1675 C C . ALA A 1 213 ? -15.817 -11.119 14.437 1.00 98.38 213 ALA A C 1
ATOM 1677 O O . ALA A 1 213 ? -16.843 -10.948 15.099 1.00 98.38 213 ALA A O 1
ATOM 1678 N N . GLY A 1 214 ? -15.174 -12.293 14.388 1.00 97.81 214 GLY A N 1
ATOM 1679 C CA . GLY A 1 214 ? -15.621 -13.489 15.102 1.00 97.81 214 GLY A CA 1
ATOM 1680 C C . GLY A 1 214 ? -15.648 -13.301 16.620 1.00 97.81 214 GLY A C 1
ATOM 1681 O O . GLY A 1 214 ? -16.629 -13.657 17.267 1.00 97.81 214 GLY A O 1
ATOM 1682 N N . GLU A 1 215 ? -14.615 -12.679 17.191 1.00 96.44 215 GLU A N 1
ATOM 1683 C CA . GLU A 1 215 ? -14.555 -12.359 18.626 1.00 96.44 215 GLU A CA 1
ATOM 1684 C C . GLU A 1 215 ? -15.600 -11.333 19.064 1.00 96.44 215 GLU A C 1
ATOM 1686 O O . GLU A 1 215 ? -16.047 -11.334 20.209 1.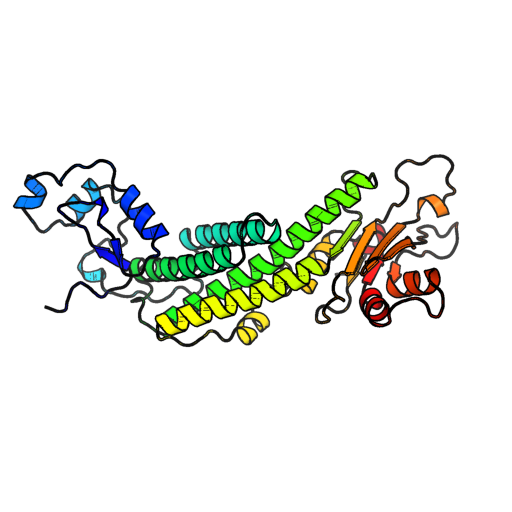00 96.44 215 GLU A O 1
ATOM 1691 N N . TRP A 1 216 ? -15.974 -10.430 18.163 1.00 96.00 216 TRP A N 1
ATOM 1692 C CA . TRP A 1 216 ? -17.010 -9.432 18.402 1.00 96.00 216 TRP A CA 1
ATOM 1693 C C . TRP A 1 216 ? -18.415 -9.952 18.081 1.00 96.00 216 TRP A C 1
ATOM 1695 O O . TRP A 1 216 ? -19.372 -9.185 18.184 1.00 96.00 216 TRP A O 1
ATOM 1705 N N . GLU A 1 217 ? -18.534 -11.224 17.684 1.00 95.88 217 GLU A N 1
ATOM 1706 C CA . GLU A 1 217 ? -19.773 -11.878 17.254 1.00 95.88 217 GLU A CA 1
ATOM 1707 C C . GLU A 1 217 ? -20.537 -11.083 16.175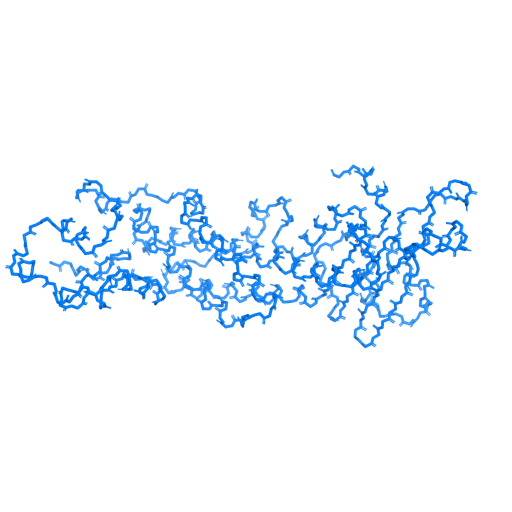 1.00 95.88 217 GLU A C 1
ATOM 1709 O O . GLU A 1 217 ? -21.774 -11.114 16.111 1.00 95.88 217 GLU A O 1
ATOM 1714 N N . THR A 1 218 ? -19.805 -10.359 15.325 1.00 96.69 218 THR A N 1
ATOM 1715 C CA . THR A 1 218 ? -20.347 -9.583 14.205 1.00 96.69 218 THR A CA 1
ATOM 1716 C C . THR A 1 218 ? -20.087 -10.274 12.867 1.00 96.69 218 THR A C 1
ATOM 1718 O O . THR A 1 218 ? -19.383 -11.282 12.795 1.00 96.69 218 THR A O 1
ATOM 1721 N N . ASP A 1 219 ? -20.691 -9.750 11.806 1.00 98.00 219 ASP A N 1
ATOM 1722 C CA . ASP A 1 219 ? -20.454 -10.223 10.449 1.00 98.00 219 ASP A CA 1
ATOM 1723 C C . ASP A 1 219 ? -19.040 -9.836 9.981 1.00 98.00 219 ASP A C 1
ATOM 1725 O O . ASP A 1 219 ? -18.464 -8.834 10.413 1.00 98.00 219 ASP A O 1
ATOM 1729 N N . VAL A 1 220 ? -18.469 -10.637 9.081 1.00 98.38 220 VAL A N 1
ATOM 1730 C CA . VAL A 1 220 ? -17.187 -10.315 8.439 1.00 98.38 220 VAL A CA 1
ATOM 1731 C C . VAL A 1 220 ? -17.440 -9.278 7.338 1.00 98.38 220 VAL A C 1
ATOM 1733 O O . VAL A 1 220 ? -18.384 -9.463 6.564 1.00 98.38 220 VAL A O 1
ATOM 1736 N N . PRO A 1 221 ? -16.633 -8.204 7.234 1.00 98.12 221 PRO A N 1
ATOM 1737 C CA . PRO A 1 221 ? -16.753 -7.262 6.127 1.00 98.12 221 PRO A CA 1
ATOM 1738 C C . PRO A 1 221 ? -16.627 -7.953 4.764 1.00 98.12 221 PRO A C 1
ATOM 1740 O O . PRO A 1 221 ? -15.763 -8.807 4.569 1.00 98.12 221 PRO A O 1
ATOM 1743 N N . ASP A 1 222 ? -17.456 -7.550 3.802 1.00 98.31 222 ASP A N 1
ATOM 1744 C CA . ASP A 1 222 ? -17.289 -7.956 2.405 1.00 98.31 222 ASP A CA 1
ATOM 1745 C C . ASP A 1 222 ? -16.117 -7.171 1.802 1.00 98.31 222 ASP A C 1
ATOM 1747 O O . ASP A 1 222 ? -16.274 -6.055 1.302 1.00 98.31 222 ASP A O 1
ATOM 1751 N N . PHE A 1 223 ? -14.914 -7.730 1.931 1.00 97.88 223 PHE A N 1
ATOM 1752 C CA . PHE A 1 223 ? -13.677 -7.070 1.520 1.00 97.88 223 PHE A CA 1
ATOM 1753 C C . PHE A 1 223 ? -13.655 -6.737 0.027 1.00 97.88 223 PHE A C 1
ATOM 1755 O O . PHE A 1 223 ? -13.182 -5.666 -0.349 1.00 97.88 223 PHE A O 1
ATOM 1762 N N . GLU A 1 224 ? -14.201 -7.613 -0.820 1.00 96.25 224 GLU A N 1
ATOM 1763 C CA . GLU A 1 224 ? -14.234 -7.362 -2.258 1.00 96.25 224 GLU A CA 1
ATOM 1764 C C . GLU A 1 224 ? -15.185 -6.212 -2.602 1.00 96.25 224 GLU A C 1
ATOM 1766 O O . GLU A 1 224 ? -14.859 -5.367 -3.437 1.00 96.25 224 GLU A O 1
ATOM 1771 N N . GLU A 1 225 ? -16.359 -6.158 -1.968 1.00 96.50 225 GLU A N 1
ATOM 1772 C CA . GLU A 1 225 ? -17.306 -5.061 -2.171 1.00 96.50 225 GLU A CA 1
ATOM 1773 C C . GLU A 1 225 ? -16.752 -3.729 -1.656 1.00 96.50 225 GLU A C 1
ATOM 1775 O O . GLU A 1 225 ? -16.939 -2.697 -2.308 1.00 96.50 225 GLU A O 1
ATOM 1780 N N . LEU A 1 226 ? -16.022 -3.748 -0.536 1.00 95.44 226 LEU A N 1
ATOM 1781 C CA . LEU A 1 226 ? -15.319 -2.572 -0.021 1.00 95.44 226 LEU A CA 1
ATOM 1782 C C . LEU A 1 226 ? -14.247 -2.086 -1.003 1.00 95.44 226 LEU A C 1
ATOM 1784 O O . LEU A 1 226 ? -14.227 -0.907 -1.345 1.00 95.44 226 LEU A O 1
ATOM 1788 N N . GLU A 1 227 ? -13.398 -2.976 -1.522 1.00 94.88 227 GLU A N 1
ATOM 1789 C CA . GLU A 1 227 ? -12.367 -2.605 -2.502 1.00 94.88 227 GLU A CA 1
ATOM 1790 C C . GLU A 1 227 ? -12.964 -2.065 -3.809 1.00 94.88 227 GLU A C 1
ATOM 1792 O O . GLU A 1 227 ? -12.445 -1.095 -4.368 1.00 94.88 227 GLU A O 1
ATOM 1797 N N . ARG A 1 228 ? -14.074 -2.645 -4.289 1.00 92.12 228 ARG A N 1
ATOM 1798 C CA . ARG A 1 228 ? -14.758 -2.189 -5.512 1.00 92.12 228 ARG A CA 1
ATOM 1799 C C . ARG A 1 228 ? -15.371 -0.796 -5.376 1.00 92.12 228 ARG A C 1
ATOM 1801 O O . ARG A 1 228 ? -15.360 -0.049 -6.354 1.00 92.12 228 ARG A O 1
ATOM 1808 N N . ASN A 1 229 ? -15.906 -0.462 -4.201 1.00 92.06 229 ASN A N 1
ATOM 1809 C CA . ASN A 1 229 ? -16.673 0.768 -3.964 1.00 92.06 229 ASN A CA 1
ATOM 1810 C C . ASN A 1 229 ? -15.957 1.788 -3.076 1.00 92.06 229 ASN A C 1
ATOM 1812 O O . ASN A 1 229 ? -16.580 2.745 -2.608 1.00 92.06 229 ASN A O 1
ATOM 1816 N N . THR A 1 230 ? -14.667 1.588 -2.825 1.00 88.69 230 THR A N 1
ATOM 1817 C CA . THR A 1 230 ? -13.914 2.455 -1.929 1.00 88.69 230 THR A CA 1
ATOM 1818 C C . THR A 1 230 ? -13.926 3.914 -2.380 1.00 88.69 230 THR A C 1
ATOM 1820 O O . THR A 1 230 ? -13.897 4.239 -3.570 1.00 88.69 230 THR A O 1
ATOM 1823 N N . LEU A 1 231 ? -13.905 4.818 -1.404 1.00 84.81 231 LEU A N 1
ATOM 1824 C CA . LEU A 1 231 ? -13.789 6.254 -1.648 1.00 84.81 231 LEU A CA 1
ATOM 1825 C C . LEU A 1 231 ? -12.335 6.695 -1.899 1.00 84.81 231 LEU A C 1
ATOM 1827 O O . LEU A 1 231 ? -12.106 7.796 -2.405 1.00 84.81 231 LEU A O 1
ATOM 1831 N N . TYR A 1 232 ? -11.347 5.846 -1.597 1.00 83.19 232 TYR A N 1
ATOM 1832 C CA . TYR A 1 232 ? -9.927 6.127 -1.821 1.00 83.19 232 TYR A CA 1
ATOM 1833 C C . TYR A 1 232 ? -9.522 5.884 -3.283 1.00 83.19 232 TYR A C 1
ATOM 1835 O O . TYR A 1 232 ? -8.886 4.884 -3.608 1.00 83.19 232 TYR A O 1
ATOM 1843 N N . THR A 1 233 ? -9.911 6.798 -4.173 1.00 83.88 233 THR A N 1
ATOM 1844 C CA . THR A 1 233 ? -9.695 6.662 -5.630 1.00 83.88 233 THR A CA 1
ATOM 1845 C C . THR A 1 233 ? -8.688 7.647 -6.224 1.00 83.88 233 THR A C 1
ATOM 1847 O O . THR A 1 233 ? -8.205 7.422 -7.333 1.00 83.88 233 THR A O 1
ATOM 1850 N N . LEU A 1 234 ? -8.370 8.739 -5.517 1.00 81.12 234 LEU A N 1
ATOM 1851 C CA . LEU A 1 234 ? -7.595 9.864 -6.061 1.00 81.12 234 LEU A CA 1
ATOM 1852 C C . LEU A 1 234 ? -6.125 9.536 -6.346 1.00 81.12 234 LEU A C 1
ATOM 1854 O O . LEU A 1 234 ? -5.544 10.116 -7.255 1.00 81.12 234 LEU A O 1
ATOM 1858 N N . ASP A 1 235 ? -5.535 8.633 -5.573 1.00 84.56 235 ASP A N 1
ATOM 1859 C CA . ASP A 1 235 ? -4.124 8.235 -5.583 1.00 84.56 235 ASP A CA 1
ATOM 1860 C C . ASP A 1 235 ? -3.973 6.764 -6.006 1.00 84.56 235 ASP A C 1
ATOM 1862 O O . ASP A 1 235 ? -3.229 5.988 -5.405 1.00 84.56 235 ASP A O 1
ATOM 1866 N N . GLY A 1 236 ? -4.760 6.361 -7.007 1.00 83.50 236 GLY A N 1
ATOM 1867 C CA . GLY A 1 236 ? -4.989 4.960 -7.361 1.00 83.50 236 GLY A CA 1
ATOM 1868 C C . GLY A 1 236 ? -6.040 4.304 -6.458 1.00 83.50 236 GLY A C 1
ATOM 1869 O O . GLY A 1 236 ? -6.463 4.877 -5.455 1.00 83.50 236 GLY A O 1
ATOM 1870 N N . LYS A 1 237 ? -6.485 3.099 -6.824 1.00 88.75 237 LYS A N 1
ATOM 1871 C CA . LYS A 1 237 ? -7.471 2.323 -6.053 1.00 88.75 237 LYS A CA 1
ATOM 1872 C C . LYS A 1 237 ? -6.805 1.612 -4.857 1.00 88.75 237 LYS A C 1
ATOM 1874 O O . LYS A 1 237 ? -5.953 2.188 -4.180 1.00 88.75 237 LYS A O 1
ATOM 1879 N N . MET A 1 238 ? -7.207 0.371 -4.591 1.00 92.56 238 MET A N 1
ATOM 1880 C CA . MET A 1 238 ? -6.749 -0.469 -3.477 1.00 92.56 238 MET A CA 1
ATOM 1881 C C . MET A 1 238 ? -5.734 -1.535 -3.898 1.00 92.56 238 MET A C 1
ATOM 1883 O O . MET A 1 238 ? -5.413 -2.407 -3.098 1.00 92.56 238 MET A O 1
ATOM 1887 N N . ASP A 1 239 ? -5.230 -1.477 -5.131 1.00 94.50 239 ASP A N 1
ATOM 1888 C CA . ASP A 1 239 ? -4.247 -2.417 -5.667 1.00 94.50 239 ASP A CA 1
ATOM 1889 C C . ASP A 1 239 ? -2.915 -1.726 -5.988 1.00 94.50 239 ASP A C 1
ATOM 1891 O O . ASP A 1 239 ? -2.858 -0.538 -6.326 1.00 94.50 239 ASP A O 1
ATOM 1895 N N . PHE A 1 240 ? -1.828 -2.491 -5.876 1.00 97.38 240 PHE A N 1
ATOM 1896 C CA . PHE A 1 240 ? -0.468 -1.988 -6.050 1.00 97.38 240 PHE A CA 1
ATOM 1897 C C . PHE A 1 240 ? -0.246 -1.360 -7.430 1.00 97.38 240 PHE A C 1
ATOM 1899 O O . PHE A 1 240 ? 0.317 -0.271 -7.520 1.00 97.38 240 PHE A O 1
ATOM 1906 N N . ASN A 1 241 ? -0.699 -2.012 -8.505 1.00 96.94 241 ASN A N 1
ATOM 1907 C CA . ASN A 1 241 ? -0.440 -1.561 -9.872 1.00 96.94 241 ASN A CA 1
ATOM 1908 C C . ASN A 1 241 ? -1.140 -0.232 -10.181 1.00 96.94 241 ASN A C 1
ATOM 1910 O O . ASN A 1 241 ? -0.527 0.644 -10.790 1.00 96.94 241 ASN A O 1
ATOM 1914 N N . SER A 1 242 ? -2.381 -0.040 -9.726 1.00 95.25 242 SER A N 1
ATOM 1915 C CA . SER A 1 242 ? -3.099 1.230 -9.870 1.00 95.25 242 SER A CA 1
ATOM 1916 C C . SER A 1 242 ? -2.396 2.369 -9.133 1.00 95.25 242 SER A C 1
ATOM 1918 O O . SER A 1 242 ? -2.262 3.465 -9.680 1.00 95.25 242 SER A O 1
ATOM 1920 N N . VAL A 1 243 ? -1.930 2.129 -7.903 1.00 96.62 243 VAL A N 1
ATOM 1921 C CA . VAL A 1 243 ? -1.211 3.139 -7.105 1.00 96.62 243 VAL A CA 1
ATOM 1922 C C . VAL A 1 243 ? 0.170 3.430 -7.694 1.00 96.62 243 VAL A C 1
ATOM 1924 O O . VAL A 1 243 ? 0.574 4.590 -7.798 1.00 96.62 243 VAL A O 1
ATOM 1927 N N . TRP A 1 244 ? 0.882 2.393 -8.139 1.00 97.00 244 TRP A N 1
ATOM 1928 C CA . TRP A 1 244 ? 2.154 2.535 -8.837 1.00 97.00 244 TRP A CA 1
ATOM 1929 C C . TRP A 1 244 ? 1.984 3.360 -10.110 1.00 97.00 244 TRP A C 1
ATOM 1931 O O . TRP A 1 244 ? 2.720 4.320 -10.319 1.00 97.00 244 TRP A O 1
ATOM 1941 N N . ASN A 1 245 ? 0.974 3.042 -10.925 1.00 95.31 245 ASN A N 1
ATOM 1942 C CA . ASN A 1 245 ? 0.718 3.752 -12.170 1.00 95.31 245 ASN A CA 1
ATOM 1943 C C . ASN A 1 245 ? 0.348 5.211 -11.919 1.00 95.31 245 ASN A C 1
ATOM 1945 O O . ASN A 1 245 ? 0.842 6.090 -12.615 1.00 95.31 245 ASN A O 1
ATOM 1949 N N . TRP A 1 246 ? -0.465 5.488 -10.897 1.00 93.75 246 TRP A N 1
ATOM 1950 C CA . TRP A 1 246 ? -0.748 6.862 -10.492 1.00 93.75 246 TRP A CA 1
ATOM 1951 C C . TRP A 1 246 ? 0.546 7.629 -10.181 1.00 93.75 246 TRP A C 1
ATOM 1953 O O . TRP A 1 246 ? 0.736 8.747 -10.663 1.00 93.75 246 TRP A O 1
ATOM 1963 N N . ARG A 1 247 ? 1.485 7.019 -9.448 1.00 92.69 247 ARG A N 1
ATOM 1964 C CA . ARG A 1 247 ? 2.788 7.636 -9.154 1.00 92.69 247 ARG A CA 1
ATOM 1965 C C . ARG A 1 247 ? 3.670 7.775 -10.399 1.00 92.69 247 ARG A C 1
ATOM 1967 O O . ARG A 1 247 ? 4.343 8.793 -10.534 1.00 92.69 247 ARG A O 1
ATOM 1974 N N . ALA A 1 248 ? 3.632 6.809 -11.315 1.00 92.44 248 ALA A N 1
ATOM 1975 C CA . ALA A 1 248 ? 4.348 6.860 -12.589 1.00 92.44 248 ALA A CA 1
ATOM 1976 C C . ALA A 1 248 ? 3.848 7.999 -13.491 1.00 92.44 248 ALA A C 1
ATOM 1978 O O . ALA A 1 248 ? 4.653 8.751 -14.040 1.00 92.44 248 ALA A O 1
ATOM 1979 N N . LEU A 1 249 ? 2.529 8.197 -13.566 1.00 90.00 249 LEU A N 1
ATOM 1980 C CA . LEU A 1 249 ? 1.915 9.292 -14.318 1.00 90.00 249 LEU A CA 1
ATOM 1981 C C . LEU A 1 249 ? 2.297 10.667 -13.760 1.00 90.00 249 LEU A C 1
ATOM 1983 O O . LEU A 1 249 ? 2.585 11.578 -14.530 1.00 90.00 249 LEU A O 1
ATOM 1987 N N . ASN A 1 250 ? 2.401 10.802 -12.435 1.00 89.12 250 ASN A N 1
ATOM 1988 C CA . ASN A 1 250 ? 2.870 12.039 -11.798 1.00 89.12 250 ASN A CA 1
ATOM 1989 C C . ASN A 1 250 ? 4.362 12.343 -12.056 1.00 89.12 250 ASN A C 1
ATOM 1991 O O . ASN A 1 250 ? 4.810 13.448 -11.760 1.00 89.12 250 ASN A O 1
ATOM 1995 N N . ARG A 1 251 ? 5.121 11.392 -12.619 1.00 88.56 251 ARG A N 1
ATOM 1996 C CA . ARG A 1 251 ? 6.503 11.585 -13.093 1.00 88.56 251 ARG A CA 1
ATOM 1997 C C . ARG A 1 251 ? 6.604 11.851 -14.599 1.00 88.56 251 ARG A C 1
ATOM 1999 O O . ARG A 1 251 ? 7.689 12.122 -15.096 1.00 88.56 251 ARG A O 1
ATOM 2006 N N . TYR A 1 252 ? 5.486 11.794 -15.327 1.00 89.56 252 TYR A N 1
ATOM 2007 C CA . TYR A 1 252 ? 5.379 12.117 -16.758 1.00 89.56 252 TYR A CA 1
ATOM 2008 C C . TYR A 1 252 ? 6.288 11.310 -17.698 1.00 89.56 252 TYR A C 1
ATOM 2010 O O . TYR A 1 252 ? 6.484 11.718 -18.837 1.00 89.56 252 TYR A O 1
ATOM 2018 N N . CYS A 1 253 ? 6.809 10.158 -17.273 1.00 89.62 253 CYS A N 1
ATOM 2019 C CA . CYS A 1 253 ? 7.835 9.428 -18.026 1.00 89.62 253 CYS A CA 1
ATOM 2020 C C . CYS A 1 253 ? 7.481 7.949 -18.307 1.00 89.62 253 CYS A C 1
ATOM 2022 O O . CYS A 1 253 ? 8.236 7.217 -18.949 1.00 89.62 253 CYS A O 1
ATOM 2024 N N . GLY A 1 254 ? 6.290 7.495 -17.899 1.00 93.25 254 GLY A N 1
ATOM 2025 C CA . GLY A 1 254 ? 5.762 6.190 -18.302 1.00 93.25 254 GLY A CA 1
ATOM 2026 C C . GLY A 1 254 ? 4.460 5.778 -17.613 1.00 93.25 254 GLY A C 1
ATOM 2027 O O . GLY A 1 254 ? 3.917 6.491 -16.772 1.00 93.25 254 GLY A O 1
ATOM 2028 N N . THR A 1 255 ? 3.938 4.618 -18.010 1.00 94.81 255 THR A N 1
ATOM 2029 C CA . THR A 1 255 ? 2.672 4.040 -17.526 1.00 94.81 255 THR A CA 1
ATOM 2030 C C . THR A 1 255 ? 2.629 2.527 -17.772 1.00 94.81 255 THR A C 1
ATOM 2032 O O . THR A 1 255 ? 3.376 2.004 -18.604 1.00 94.81 255 THR A O 1
ATOM 2035 N N . ILE A 1 256 ? 1.720 1.828 -17.092 1.00 94.75 256 ILE A N 1
ATOM 2036 C CA . ILE A 1 256 ? 1.310 0.453 -17.401 1.00 94.75 256 ILE A CA 1
ATOM 2037 C C . ILE A 1 256 ? -0.149 0.453 -17.892 1.00 94.75 256 ILE A C 1
ATOM 2039 O O . ILE A 1 256 ? -0.964 1.242 -17.428 1.00 94.75 256 ILE A O 1
ATOM 2043 N N . SER A 1 257 ? -0.484 -0.395 -18.864 1.00 91.19 257 SER A N 1
ATOM 2044 C CA . SER A 1 257 ? -1.807 -0.399 -19.522 1.00 91.19 257 SER A CA 1
ATOM 2045 C C . SER A 1 257 ? -2.849 -1.344 -18.908 1.00 91.19 257 SER A C 1
ATOM 2047 O O . SER A 1 257 ? -4.038 -1.171 -19.166 1.00 91.19 257 SER A O 1
ATOM 2049 N N . ASP A 1 258 ? -2.434 -2.318 -18.097 1.00 90.50 258 ASP A N 1
ATOM 2050 C CA . ASP A 1 258 ? -3.328 -3.233 -17.379 1.00 90.50 258 ASP A CA 1
ATOM 2051 C C . ASP A 1 258 ? -2.873 -3.360 -15.925 1.00 90.50 258 ASP A C 1
ATOM 2053 O O . ASP A 1 258 ? -1.730 -3.724 -15.651 1.00 90.50 258 ASP A O 1
ATOM 2057 N N . PHE A 1 259 ? -3.775 -3.030 -15.002 1.00 90.44 259 PHE A N 1
ATOM 2058 C CA . PHE A 1 259 ? -3.508 -3.019 -13.565 1.00 90.44 259 PHE A CA 1
ATOM 2059 C C . PHE A 1 259 ? -3.825 -4.359 -12.894 1.00 90.44 259 PHE A C 1
ATOM 2061 O O . PHE A 1 259 ? -3.347 -4.612 -11.792 1.00 90.44 259 PHE A O 1
ATOM 2068 N N . ASN A 1 260 ? -4.596 -5.236 -13.544 1.00 90.62 260 ASN A N 1
ATOM 2069 C CA . ASN A 1 260 ? -5.087 -6.465 -12.917 1.00 90.62 260 ASN A CA 1
ATOM 2070 C C . ASN A 1 260 ? -4.136 -7.654 -13.096 1.00 90.62 260 ASN A C 1
ATOM 2072 O O . ASN A 1 260 ? -4.270 -8.653 -12.392 1.00 90.62 260 ASN A O 1
ATOM 2076 N N . GLU A 1 261 ? -3.200 -7.583 -14.044 1.00 92.75 261 GLU A N 1
ATOM 2077 C CA . GLU A 1 261 ? -2.234 -8.659 -14.248 1.00 92.75 261 GLU A CA 1
ATOM 2078 C C . GLU A 1 261 ? -1.140 -8.619 -13.175 1.00 92.75 261 GLU A C 1
ATOM 2080 O O . GLU A 1 261 ? -0.478 -7.599 -12.968 1.00 92.75 261 GLU A O 1
ATOM 2085 N N . ALA A 1 262 ? -0.931 -9.752 -12.504 1.00 95.69 262 ALA A N 1
ATOM 2086 C CA . ALA A 1 262 ? 0.169 -9.909 -11.565 1.00 95.69 262 ALA A CA 1
ATOM 2087 C C . ALA A 1 262 ? 1.521 -9.929 -12.312 1.00 95.69 262 ALA A C 1
ATOM 2089 O O . ALA A 1 262 ? 1.644 -10.617 -13.335 1.00 95.69 262 ALA A O 1
ATOM 2090 N N . PRO A 1 263 ? 2.553 -9.224 -11.811 1.00 96.44 263 PRO A N 1
ATOM 2091 C CA . PRO A 1 263 ? 3.891 -9.277 -12.384 1.00 96.44 263 PRO A CA 1
ATOM 2092 C C . PRO A 1 263 ? 4.508 -10.675 -12.225 1.00 96.44 263 PRO A C 1
ATOM 2094 O O . PRO A 1 263 ? 4.234 -11.364 -11.242 1.00 96.44 263 PRO A O 1
ATOM 2097 N N . PRO A 1 264 ? 5.406 -11.113 -13.122 1.00 95.88 264 PRO A N 1
ATOM 2098 C CA . PRO A 1 264 ? 6.232 -12.291 -12.872 1.00 95.88 264 PRO A CA 1
ATOM 2099 C C . PRO A 1 264 ? 7.051 -12.138 -11.575 1.00 95.88 264 PRO A C 1
ATOM 2101 O O . PRO A 1 264 ? 7.631 -11.084 -11.336 1.00 95.88 264 PRO A O 1
ATOM 2104 N N . GLU A 1 265 ? 7.131 -13.179 -10.743 1.00 94.75 265 GLU A N 1
ATOM 2105 C CA . GLU A 1 265 ? 7.953 -13.149 -9.521 1.00 94.75 265 GLU A CA 1
ATOM 2106 C C . GLU A 1 265 ? 9.436 -12.877 -9.827 1.00 94.75 265 GLU A C 1
ATOM 2108 O O . GLU A 1 265 ? 9.982 -13.371 -10.819 1.00 94.75 265 GLU A O 1
ATOM 2113 N N . GLY A 1 266 ? 10.099 -12.091 -8.971 1.00 94.19 266 GLY A N 1
ATOM 2114 C CA . GLY A 1 266 ? 11.503 -11.704 -9.146 1.00 94.19 266 GLY A CA 1
ATOM 2115 C C . GLY A 1 266 ? 11.765 -10.781 -10.344 1.00 94.19 266 GLY A C 1
ATOM 2116 O O . GLY A 1 266 ? 12.908 -10.678 -10.799 1.00 94.19 266 GLY A O 1
ATOM 2117 N N . PHE A 1 267 ? 10.722 -10.154 -10.896 1.00 96.75 267 PHE A N 1
ATOM 2118 C CA . PHE A 1 267 ? 10.824 -9.125 -11.926 1.00 96.75 267 PHE A CA 1
ATOM 2119 C C . PHE A 1 267 ? 11.052 -7.742 -11.311 1.00 96.75 267 PHE A C 1
ATOM 2121 O O . PHE A 1 267 ? 10.320 -7.322 -10.419 1.00 96.75 267 PHE A O 1
ATOM 2128 N N . SER A 1 268 ? 11.991 -6.978 -11.865 1.00 97.69 268 SER A N 1
ATOM 2129 C CA . SER A 1 268 ? 12.032 -5.529 -11.666 1.00 97.69 268 SER A CA 1
ATOM 2130 C C . SER A 1 268 ? 12.345 -4.796 -12.964 1.00 97.69 268 SER A C 1
ATOM 2132 O O . SER A 1 268 ? 12.977 -5.329 -13.883 1.00 97.69 268 SER A O 1
ATOM 2134 N N . PHE A 1 269 ? 11.880 -3.556 -13.025 1.00 97.81 269 PHE A N 1
ATOM 2135 C CA . PHE A 1 269 ? 11.990 -2.668 -14.164 1.00 97.81 269 PHE A CA 1
ATOM 2136 C C . PHE A 1 269 ? 12.406 -1.289 -13.677 1.00 97.81 269 PHE A C 1
ATOM 2138 O O . PHE A 1 269 ? 11.729 -0.679 -12.852 1.00 97.81 269 PHE A O 1
ATOM 2145 N N . PHE A 1 270 ? 13.511 -0.793 -14.210 1.00 96.69 270 PHE A N 1
ATOM 2146 C CA . PHE A 1 270 ? 13.955 0.576 -14.029 1.00 96.69 270 PHE A CA 1
ATOM 2147 C C . PHE A 1 270 ? 13.994 1.258 -15.390 1.00 96.69 270 PHE A C 1
ATOM 2149 O O . PHE A 1 270 ? 14.519 0.692 -16.347 1.00 96.69 270 PHE A O 1
ATOM 2156 N N . PHE A 1 271 ? 13.465 2.468 -15.470 1.00 95.94 271 PHE A N 1
ATOM 2157 C CA . PHE A 1 271 ? 13.569 3.321 -16.644 1.00 95.94 271 PHE A CA 1
ATOM 2158 C C . PHE A 1 271 ? 14.120 4.677 -16.232 1.00 95.94 271 PHE A C 1
ATOM 2160 O O . PHE A 1 271 ? 13.743 5.194 -15.186 1.00 95.94 271 PHE A O 1
ATOM 2167 N N . GLN A 1 272 ? 14.962 5.253 -17.079 1.00 92.50 272 GLN A N 1
ATOM 2168 C CA . GLN A 1 272 ? 15.436 6.624 -16.96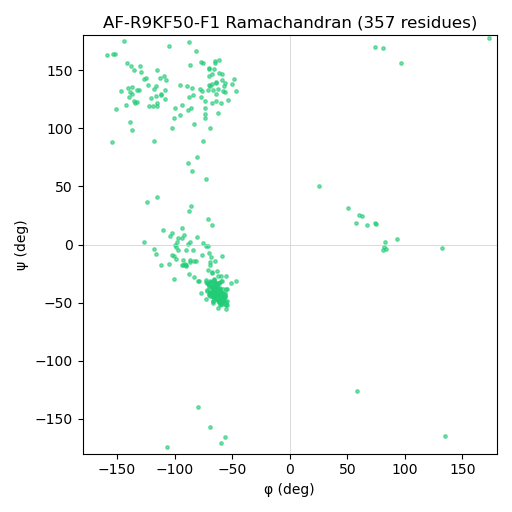9 1.00 92.50 272 GLN A CA 1
ATOM 2169 C C . GLN A 1 272 ? 15.453 7.260 -18.362 1.00 92.50 272 GLN A C 1
ATOM 2171 O O . GLN A 1 272 ? 15.959 6.657 -19.313 1.00 92.50 272 GLN A O 1
ATOM 2176 N N . GLU A 1 273 ? 14.892 8.464 -18.477 1.00 91.19 273 GLU A N 1
ATOM 2177 C CA . GLU A 1 273 ? 14.773 9.196 -19.743 1.00 91.19 273 GLU A CA 1
ATOM 2178 C C . GLU A 1 273 ? 16.139 9.603 -20.302 1.00 91.19 273 GLU A C 1
ATOM 2180 O O . GLU A 1 273 ? 16.402 9.385 -21.481 1.00 91.19 273 GLU A O 1
ATOM 2185 N N . ASP A 1 274 ? 17.019 10.131 -19.449 1.00 86.19 274 ASP A N 1
ATOM 2186 C CA . ASP A 1 274 ? 18.358 10.581 -19.827 1.00 86.19 274 ASP A CA 1
ATOM 2187 C C . ASP A 1 274 ? 19.411 9.542 -19.405 1.00 86.19 274 ASP A C 1
ATOM 2189 O O . ASP A 1 274 ? 19.840 9.507 -18.249 1.00 86.19 274 ASP A O 1
ATOM 2193 N N . LYS A 1 275 ? 19.888 8.709 -20.343 1.00 84.12 275 LYS A N 1
ATOM 2194 C CA . LYS A 1 275 ? 20.949 7.715 -20.069 1.00 84.12 275 LYS A CA 1
ATOM 2195 C C . LYS A 1 275 ? 22.298 8.358 -19.736 1.00 84.12 275 LYS A C 1
ATOM 2197 O O . LYS A 1 275 ? 23.064 7.822 -18.940 1.00 84.12 275 LYS A O 1
ATOM 2202 N N . TYR A 1 276 ? 22.625 9.472 -20.391 1.00 78.06 276 TYR A N 1
ATOM 2203 C CA . TYR A 1 276 ? 23.946 10.099 -20.326 1.00 78.06 276 TYR A CA 1
ATOM 2204 C C . TYR A 1 276 ? 23.852 11.508 -19.733 1.00 78.06 276 TYR A C 1
ATOM 2206 O O . TYR A 1 276 ? 23.730 12.492 -20.464 1.00 78.06 276 TYR A O 1
ATOM 2214 N N . GLN A 1 277 ? 23.959 11.637 -18.409 1.00 67.50 277 GLN A N 1
ATOM 2215 C CA . GLN A 1 277 ? 24.059 12.959 -17.787 1.00 67.50 277 GLN A CA 1
ATOM 2216 C C . GLN A 1 277 ? 25.455 13.565 -18.024 1.00 67.50 277 GLN A C 1
ATOM 2218 O O . GLN A 1 277 ? 26.477 12.976 -17.679 1.00 67.50 277 GLN A O 1
ATOM 2223 N N . ALA A 1 278 ? 25.498 14.762 -18.620 1.00 61.72 278 ALA A N 1
ATOM 2224 C CA . ALA A 1 278 ? 26.699 15.599 -18.768 1.00 61.72 278 ALA A CA 1
ATOM 2225 C C . ALA A 1 278 ? 27.888 14.995 -19.558 1.00 61.72 278 ALA A C 1
ATOM 2227 O O . ALA A 1 278 ? 29.030 15.424 -19.377 1.00 61.72 278 ALA A O 1
ATOM 2228 N N . GLN A 1 279 ? 27.649 14.050 -20.475 1.00 72.31 279 GLN A N 1
ATOM 2229 C CA . GLN A 1 279 ? 28.714 13.491 -21.316 1.00 72.31 279 GLN A CA 1
ATOM 2230 C C . GLN A 1 279 ? 28.972 14.337 -22.577 1.00 72.31 279 GLN A C 1
ATOM 2232 O O . GLN A 1 279 ? 28.120 14.479 -23.459 1.00 72.31 279 GLN A O 1
ATOM 2237 N N . GLU A 1 280 ? 30.187 14.876 -22.693 1.00 72.62 280 GLU A N 1
ATOM 2238 C CA . GLU A 1 280 ? 30.630 15.605 -23.883 1.00 72.62 280 GLU A CA 1
ATOM 2239 C C . GLU A 1 280 ? 30.961 14.662 -25.056 1.00 72.62 280 GLU A C 1
ATOM 2241 O O . GLU A 1 280 ? 31.279 13.487 -24.883 1.00 72.62 280 GLU A O 1
ATOM 2246 N N . GLY A 1 281 ? 30.887 15.180 -26.286 1.00 82.94 281 GLY A N 1
ATOM 2247 C CA . GLY A 1 281 ? 31.289 14.447 -27.495 1.00 82.94 281 GLY A CA 1
ATOM 2248 C C . GLY A 1 281 ? 30.265 13.452 -28.058 1.00 82.94 281 GLY A C 1
ATOM 2249 O O . GLY A 1 281 ? 30.482 12.929 -29.149 1.00 82.94 281 GLY A O 1
ATOM 2250 N N . LEU A 1 282 ? 29.131 13.228 -27.385 1.00 86.38 282 LEU A N 1
ATOM 2251 C CA . LEU A 1 282 ? 28.036 12.414 -27.923 1.00 86.38 282 LEU A CA 1
ATOM 2252 C C . LEU A 1 282 ? 27.321 13.118 -29.084 1.00 86.38 282 LEU A C 1
ATOM 2254 O O . LEU A 1 282 ? 27.144 14.345 -29.059 1.00 86.38 282 LEU A O 1
ATOM 2258 N N . SER A 1 283 ? 26.874 12.332 -30.070 1.00 87.88 283 SER A N 1
ATOM 2259 C CA . SER A 1 283 ? 26.010 12.817 -31.152 1.00 87.88 283 SER A CA 1
ATOM 2260 C C . SER A 1 283 ? 24.650 13.272 -30.594 1.00 87.88 283 SER A C 1
ATOM 2262 O O . SER A 1 283 ? 24.253 12.814 -29.520 1.00 87.88 283 SER A O 1
ATOM 2264 N N . PRO A 1 284 ? 23.900 14.141 -31.296 1.00 86.31 284 PRO A N 1
ATOM 2265 C CA . PRO A 1 284 ? 22.584 14.571 -30.829 1.00 86.31 284 PRO A CA 1
ATOM 2266 C C . PRO A 1 284 ? 21.613 13.419 -30.543 1.00 86.31 284 PRO A C 1
ATOM 2268 O O . PRO A 1 284 ? 20.886 13.495 -29.561 1.00 86.31 284 PRO A O 1
ATOM 2271 N N . LEU A 1 285 ? 21.607 12.355 -31.355 1.00 88.06 285 LEU A N 1
ATOM 2272 C CA . LEU A 1 285 ? 20.750 11.181 -31.130 1.00 88.06 285 LEU A CA 1
ATOM 2273 C C . LEU A 1 285 ? 21.218 10.343 -29.935 1.00 88.06 285 LEU A C 1
ATOM 2275 O O . LEU A 1 285 ? 20.396 9.917 -29.136 1.00 88.06 285 LEU A O 1
ATOM 2279 N N . GLU A 1 286 ? 22.530 10.162 -29.756 1.00 89.12 286 GLU A N 1
ATOM 2280 C CA . GLU A 1 286 ? 23.053 9.419 -28.599 1.00 89.12 286 GLU A CA 1
ATOM 2281 C C . GLU A 1 286 ? 22.746 10.125 -27.272 1.00 89.12 286 GLU A C 1
ATOM 2283 O O . GLU A 1 286 ? 22.486 9.458 -26.278 1.00 89.12 286 GLU A O 1
ATOM 2288 N N . ARG A 1 287 ? 22.717 11.465 -27.253 1.00 87.06 287 ARG A N 1
ATOM 2289 C CA . ARG A 1 287 ? 22.359 12.245 -26.052 1.00 87.06 287 ARG A CA 1
ATOM 2290 C C . ARG A 1 287 ? 20.901 12.105 -25.632 1.00 87.06 287 ARG A C 1
ATOM 2292 O O . ARG A 1 287 ? 20.602 12.376 -24.482 1.00 87.06 287 ARG A O 1
ATOM 2299 N N . GLN A 1 288 ? 20.020 11.753 -26.563 1.00 89.62 288 GLN A N 1
ATOM 2300 C CA . GLN A 1 288 ? 18.582 11.641 -26.316 1.00 89.62 288 GLN A CA 1
ATOM 2301 C C . GLN A 1 288 ? 18.181 10.235 -25.862 1.00 89.62 288 GLN A C 1
ATOM 2303 O O . GLN A 1 288 ? 17.016 10.004 -25.567 1.00 89.62 288 GLN A O 1
ATOM 2308 N N . LYS A 1 289 ? 19.109 9.273 -25.833 1.00 91.69 289 LYS A N 1
ATOM 2309 C CA . LYS A 1 289 ? 18.778 7.906 -25.444 1.00 91.69 289 LYS A CA 1
ATOM 2310 C C . LYS A 1 289 ? 18.377 7.831 -23.977 1.00 91.69 289 LYS A C 1
ATOM 2312 O O . LYS A 1 289 ? 19.128 8.275 -23.110 1.00 91.69 289 LYS A O 1
ATOM 2317 N N . GLY A 1 290 ? 17.271 7.141 -23.730 1.00 93.62 290 GLY A N 1
ATOM 2318 C CA . GLY A 1 290 ? 16.945 6.613 -22.413 1.00 93.62 290 GLY A CA 1
ATOM 2319 C C . GLY A 1 290 ? 17.546 5.236 -22.189 1.00 93.62 290 GLY A C 1
ATOM 2320 O O . GLY A 1 290 ? 18.123 4.622 -23.092 1.00 93.62 290 GLY A O 1
ATOM 2321 N N . ALA A 1 291 ? 17.394 4.744 -20.968 1.00 94.00 291 ALA A N 1
ATOM 2322 C CA . ALA A 1 291 ? 17.834 3.418 -20.575 1.00 94.00 291 ALA A CA 1
ATOM 2323 C C . ALA A 1 291 ? 16.729 2.698 -19.807 1.00 94.00 291 ALA A C 1
ATOM 2325 O O . ALA A 1 291 ? 16.134 3.238 -18.875 1.00 94.00 291 ALA A O 1
ATOM 2326 N N . ILE A 1 292 ? 16.488 1.451 -20.192 1.00 95.94 292 ILE A N 1
ATOM 2327 C CA . ILE A 1 292 ? 15.694 0.493 -19.436 1.00 95.94 292 ILE A CA 1
ATOM 2328 C C . ILE A 1 292 ? 16.649 -0.542 -18.856 1.00 95.94 292 ILE A C 1
ATOM 2330 O O . ILE A 1 292 ? 17.469 -1.108 -19.576 1.00 95.94 292 ILE A O 1
ATOM 2334 N N . ARG A 1 293 ? 16.491 -0.852 -17.573 1.00 95.75 293 ARG A N 1
ATOM 2335 C CA . ARG A 1 293 ? 17.108 -2.009 -16.934 1.00 95.75 293 ARG A CA 1
ATOM 2336 C C . ARG A 1 293 ? 16.020 -2.970 -16.476 1.00 95.75 293 ARG A C 1
ATOM 2338 O O . ARG A 1 293 ? 15.154 -2.607 -15.685 1.00 95.75 293 ARG A O 1
ATOM 2345 N N . ILE A 1 294 ? 16.084 -4.200 -16.969 1.00 96.50 294 ILE A N 1
ATOM 2346 C CA . ILE A 1 294 ? 15.157 -5.282 -16.624 1.00 96.50 294 ILE A CA 1
ATOM 2347 C C . ILE A 1 294 ? 15.935 -6.324 -15.837 1.00 96.50 294 ILE A C 1
ATOM 2349 O O . ILE A 1 294 ? 16.969 -6.794 -16.310 1.00 96.50 294 ILE A O 1
ATOM 2353 N N . ALA A 1 295 ? 15.434 -6.717 -14.671 1.00 95.56 295 ALA A N 1
ATOM 2354 C CA . ALA A 1 295 ? 15.919 -7.895 -13.964 1.00 95.56 295 ALA A CA 1
ATOM 2355 C C . ALA A 1 295 ? 14.804 -8.938 -13.874 1.00 95.56 295 ALA A C 1
ATOM 2357 O O . ALA A 1 295 ? 13.654 -8.599 -13.601 1.00 95.56 295 ALA A O 1
ATOM 2358 N N . PHE A 1 296 ? 15.144 -10.201 -14.125 1.00 94.38 296 PHE A N 1
ATOM 2359 C CA . PHE A 1 296 ? 14.226 -11.328 -13.973 1.00 94.38 296 PHE A CA 1
ATOM 2360 C C . PHE A 1 296 ? 15.011 -12.598 -13.630 1.00 94.38 296 PHE A C 1
ATOM 2362 O O . PHE A 1 296 ? 15.853 -13.063 -14.411 1.00 94.38 296 PHE A O 1
ATOM 2369 N N . GLY A 1 297 ? 14.762 -13.151 -12.441 1.00 88.00 297 GLY A N 1
ATOM 2370 C CA . GLY A 1 297 ? 15.581 -14.227 -11.884 1.00 88.00 297 GLY A CA 1
ATOM 2371 C C . GLY A 1 297 ? 17.048 -13.796 -11.757 1.00 88.00 297 GLY A C 1
ATOM 2372 O O . GLY A 1 297 ? 17.350 -12.751 -11.194 1.00 88.00 297 GLY A O 1
ATOM 2373 N N . ASN A 1 298 ? 17.971 -14.574 -12.328 1.00 88.25 298 ASN A N 1
ATOM 2374 C CA . ASN A 1 298 ? 19.412 -14.276 -12.287 1.00 88.25 298 ASN A CA 1
ATOM 2375 C C . ASN A 1 298 ? 19.913 -13.451 -13.486 1.00 88.25 298 ASN A C 1
ATOM 2377 O O . ASN A 1 298 ? 21.123 -13.329 -13.683 1.00 88.25 298 ASN A O 1
ATOM 2381 N N . LYS A 1 299 ? 19.012 -12.953 -14.340 1.00 91.75 299 LYS A N 1
ATOM 2382 C CA . LYS A 1 299 ? 19.369 -12.222 -15.559 1.00 91.75 299 LYS A CA 1
ATOM 2383 C C . LYS A 1 299 ? 19.061 -10.739 -15.405 1.00 91.75 299 LYS A C 1
ATOM 2385 O O . LYS A 1 299 ? 18.042 -10.369 -14.826 1.00 91.75 299 LYS A O 1
ATOM 2390 N N . ILE A 1 300 ? 19.946 -9.915 -15.956 1.00 94.44 300 ILE A N 1
ATOM 2391 C CA . ILE A 1 300 ? 19.803 -8.463 -16.028 1.00 94.44 300 ILE A CA 1
ATOM 2392 C C . ILE A 1 300 ? 20.086 -8.049 -17.469 1.00 94.44 300 ILE A C 1
ATOM 2394 O O . ILE A 1 300 ? 21.076 -8.494 -18.052 1.00 94.44 300 ILE A O 1
ATOM 2398 N N . TRP A 1 301 ? 19.228 -7.201 -18.024 1.00 94.94 301 TRP A N 1
ATOM 2399 C CA . TRP A 1 301 ? 19.388 -6.619 -19.352 1.00 94.94 301 TRP A CA 1
ATOM 2400 C C . TRP A 1 301 ? 19.323 -5.102 -19.270 1.00 94.94 301 TRP A C 1
ATOM 2402 O O . TRP A 1 301 ? 18.525 -4.557 -18.507 1.00 94.94 301 TRP A O 1
ATOM 2412 N N . GLU A 1 302 ? 20.134 -4.442 -20.089 1.00 94.69 302 GLU A N 1
ATOM 2413 C CA . GLU A 1 302 ? 20.119 -2.995 -20.277 1.00 94.69 302 GLU A CA 1
ATOM 2414 C C . GLU A 1 302 ? 19.794 -2.700 -21.739 1.00 94.69 302 GLU A C 1
ATOM 2416 O O . GLU A 1 302 ? 20.503 -3.142 -22.646 1.00 94.69 302 GLU A O 1
ATOM 2421 N N . VAL A 1 303 ? 18.690 -1.992 -21.955 1.00 95.31 303 VAL A N 1
ATOM 2422 C CA . VAL A 1 303 ? 18.113 -1.723 -23.271 1.00 95.31 303 VAL A CA 1
ATOM 2423 C C . VAL A 1 303 ? 18.064 -0.217 -23.482 1.00 95.31 303 VAL A C 1
ATOM 2425 O O . VAL A 1 303 ? 17.511 0.515 -22.661 1.00 95.31 303 VAL A O 1
ATOM 2428 N N . ASP A 1 304 ? 18.635 0.245 -24.590 1.00 95.38 304 ASP A N 1
ATOM 2429 C CA . ASP A 1 304 ? 18.544 1.648 -24.992 1.00 95.38 304 ASP A CA 1
ATOM 2430 C C . ASP A 1 304 ? 17.114 1.974 -25.439 1.00 95.38 304 ASP A C 1
ATOM 2432 O O . ASP A 1 304 ? 16.500 1.222 -26.198 1.00 95.38 304 ASP A O 1
ATOM 2436 N N . VAL A 1 305 ? 16.611 3.135 -25.021 1.00 96.19 305 VAL A N 1
ATOM 2437 C CA . VAL A 1 305 ? 15.363 3.710 -25.532 1.00 96.19 305 VAL A CA 1
ATOM 2438 C C . VAL A 1 305 ? 15.730 4.786 -26.554 1.00 96.19 305 VAL A C 1
ATOM 2440 O O . VAL A 1 305 ? 16.278 5.820 -26.168 1.00 96.19 305 VAL A O 1
ATOM 2443 N N . PRO A 1 306 ? 15.494 4.565 -27.858 1.00 95.06 306 PRO A N 1
ATOM 2444 C CA . PRO A 1 306 ? 16.031 5.419 -28.911 1.00 95.06 306 PRO A CA 1
ATOM 2445 C C . PRO A 1 306 ? 15.131 6.638 -29.164 1.00 95.06 306 PRO A C 1
ATOM 2447 O O . PRO A 1 306 ? 14.566 6.776 -30.247 1.00 95.06 306 PRO A O 1
ATOM 2450 N N . PHE A 1 307 ? 14.967 7.519 -28.171 1.00 94.88 307 PHE A N 1
ATOM 2451 C CA . PHE A 1 307 ? 14.165 8.729 -28.354 1.00 94.88 307 PHE A CA 1
ATOM 2452 C C . PHE A 1 307 ? 14.732 9.641 -29.448 1.00 94.88 307 PHE A C 1
ATOM 2454 O O . PHE A 1 307 ? 15.945 9.757 -29.652 1.00 94.88 307 PHE A O 1
ATOM 2461 N N . ASN A 1 308 ? 13.821 10.330 -30.130 1.00 92.38 308 ASN A N 1
ATOM 2462 C CA . ASN A 1 308 ? 14.135 11.417 -31.041 1.00 92.38 308 ASN A CA 1
ATOM 2463 C C . ASN A 1 308 ? 13.124 12.550 -30.856 1.00 92.38 308 ASN A C 1
ATOM 2465 O O . ASN A 1 308 ? 12.007 12.488 -31.364 1.00 92.38 308 ASN A O 1
ATOM 2469 N N . ASN A 1 309 ? 13.558 13.625 -30.212 1.00 85.38 309 ASN A N 1
ATOM 2470 C CA . ASN A 1 309 ? 12.749 14.805 -29.913 1.00 85.38 309 ASN A CA 1
ATOM 2471 C C . ASN A 1 309 ? 12.900 15.884 -31.003 1.00 85.38 309 ASN A C 1
ATOM 2473 O O . ASN A 1 309 ? 12.557 17.048 -30.794 1.00 85.38 309 ASN A O 1
ATOM 2477 N N . SER A 1 310 ? 13.467 15.543 -32.171 1.00 84.56 310 SER A N 1
ATOM 2478 C CA . SER A 1 310 ? 13.741 16.501 -33.242 1.00 84.56 310 SER A CA 1
ATOM 2479 C C . SER A 1 310 ? 13.375 15.983 -34.630 1.00 84.56 310 SER A C 1
ATOM 2481 O O . SER A 1 310 ? 13.867 14.956 -35.094 1.00 84.56 310 SER A O 1
ATOM 2483 N N . LEU A 1 311 ? 12.622 16.801 -35.370 1.00 84.25 311 LEU A N 1
ATOM 2484 C CA . LEU A 1 311 ? 12.351 16.584 -36.797 1.00 84.25 311 LEU A CA 1
ATOM 2485 C C . LEU A 1 311 ? 13.611 16.684 -37.677 1.00 84.25 311 LEU A C 1
ATOM 2487 O O . LEU A 1 311 ? 13.589 16.278 -38.836 1.00 84.25 311 LEU A O 1
ATOM 2491 N N . VAL A 1 312 ? 14.715 17.224 -37.145 1.00 87.69 312 VAL A N 1
ATOM 2492 C CA . VAL A 1 312 ? 15.990 17.346 -37.870 1.00 87.69 312 VAL A CA 1
ATOM 2493 C C . VAL A 1 312 ? 16.677 15.988 -38.026 1.00 87.69 312 VAL A C 1
ATOM 2495 O O . VAL A 1 312 ? 17.367 15.766 -39.019 1.00 87.69 312 VAL A O 1
ATOM 2498 N N . PHE A 1 313 ? 16.485 15.073 -37.072 1.00 84.06 313 PHE A N 1
ATOM 2499 C CA . PHE A 1 313 ? 17.173 13.777 -37.041 1.00 84.06 313 PHE A CA 1
ATOM 2500 C C . PHE A 1 313 ? 16.288 12.600 -37.476 1.00 84.06 313 PHE A C 1
ATOM 2502 O O . PHE A 1 313 ? 16.715 11.452 -37.396 1.00 84.06 313 PHE A O 1
ATOM 2509 N N . GLY A 1 314 ? 15.080 12.881 -37.973 1.00 87.31 314 GLY A N 1
ATOM 2510 C CA . GLY A 1 314 ? 14.118 11.881 -38.428 1.00 87.31 314 GLY A CA 1
ATOM 2511 C C . GLY A 1 314 ? 12.708 12.170 -37.925 1.00 87.31 314 GLY A C 1
ATOM 2512 O O . GLY A 1 314 ? 12.412 13.270 -37.461 1.00 87.31 314 GLY A O 1
ATOM 2513 N N . ALA A 1 315 ? 11.827 11.174 -38.019 1.00 88.12 315 ALA A N 1
ATOM 2514 C CA . ALA A 1 315 ? 10.514 11.258 -37.391 1.00 88.12 315 ALA A CA 1
ATOM 2515 C C . ALA A 1 315 ? 10.671 11.344 -35.867 1.00 88.12 315 ALA A C 1
ATOM 2517 O O . ALA A 1 315 ? 11.516 10.652 -35.296 1.00 88.12 315 ALA A O 1
ATOM 2518 N N . VAL A 1 316 ? 9.863 12.190 -35.229 1.00 90.62 316 VAL A N 1
ATOM 2519 C CA . VAL A 1 316 ? 9.830 12.298 -33.769 1.00 90.62 316 VAL A CA 1
ATOM 2520 C C . VAL A 1 316 ? 9.383 10.961 -33.176 1.00 90.62 316 VAL A C 1
ATOM 2522 O O . VAL A 1 316 ? 8.430 10.346 -33.660 1.00 90.62 316 VAL A O 1
ATOM 2525 N N . GLN A 1 317 ? 10.101 10.503 -32.155 1.00 92.25 317 GLN A N 1
ATOM 2526 C CA . GLN A 1 317 ? 9.857 9.252 -31.447 1.00 92.25 317 GLN A CA 1
ATOM 2527 C C . GLN A 1 317 ? 10.010 9.506 -29.950 1.00 92.25 317 GLN A C 1
ATOM 2529 O O . GLN A 1 317 ? 11.121 9.545 -29.432 1.00 92.25 317 GLN A O 1
ATOM 2534 N N . GLU A 1 318 ? 8.887 9.696 -29.266 1.00 92.25 318 GLU A N 1
ATOM 2535 C CA . GLU A 1 318 ? 8.859 10.123 -27.859 1.00 92.25 318 GLU A CA 1
ATOM 2536 C C . GLU A 1 318 ? 8.216 9.092 -26.929 1.00 92.25 318 GLU A C 1
ATOM 2538 O O . GLU A 1 318 ? 8.201 9.281 -25.720 1.00 92.25 318 GLU A O 1
ATOM 2543 N N . LYS A 1 319 ? 7.689 7.993 -27.479 1.00 94.69 319 LYS A N 1
ATOM 2544 C CA . LYS A 1 319 ? 7.002 6.935 -26.736 1.00 94.69 319 LYS A CA 1
ATOM 2545 C C . LYS A 1 319 ? 7.370 5.571 -27.297 1.00 94.69 319 LYS A C 1
ATOM 2547 O O . LYS A 1 319 ? 7.292 5.360 -28.505 1.00 94.69 319 LYS A O 1
ATOM 2552 N N . PHE A 1 320 ? 7.673 4.634 -26.407 1.00 97.00 320 PHE A N 1
ATOM 2553 C CA . PHE A 1 320 ? 8.005 3.257 -26.752 1.00 97.00 320 PHE A CA 1
ATOM 2554 C C . PHE A 1 320 ? 7.285 2.262 -25.844 1.00 97.00 320 PHE A C 1
ATOM 2556 O O . PHE A 1 320 ? 6.987 2.547 -24.684 1.00 97.00 320 PHE A O 1
ATOM 2563 N N . ASN A 1 321 ? 7.002 1.075 -26.379 1.00 97.19 321 ASN A N 1
ATOM 2564 C CA . ASN A 1 321 ? 6.587 -0.073 -25.584 1.00 97.19 321 ASN A CA 1
ATOM 2565 C C . ASN A 1 321 ? 7.830 -0.840 -25.107 1.00 97.19 321 ASN A C 1
ATOM 2567 O O . ASN A 1 321 ? 8.677 -1.219 -25.917 1.00 97.19 321 ASN A O 1
ATOM 2571 N N . ALA A 1 322 ? 7.942 -1.084 -23.801 1.00 96.88 322 ALA A N 1
ATOM 2572 C CA . ALA A 1 322 ? 9.122 -1.737 -23.237 1.00 96.88 322 ALA A CA 1
ATOM 2573 C C . ALA A 1 322 ? 9.258 -3.200 -23.694 1.00 96.88 322 ALA A C 1
ATOM 2575 O O . ALA A 1 322 ? 10.371 -3.680 -23.900 1.00 96.88 322 ALA A O 1
ATOM 2576 N N . GLY A 1 323 ? 8.139 -3.907 -23.887 1.00 95.44 323 GLY A N 1
ATOM 2577 C CA . GLY A 1 323 ? 8.134 -5.285 -24.380 1.00 95.44 323 GLY A CA 1
ATOM 2578 C C . GLY A 1 323 ? 8.608 -5.413 -25.828 1.00 95.44 323 GLY A C 1
ATOM 2579 O O . GLY A 1 323 ? 9.303 -6.375 -26.152 1.00 95.44 323 GLY A O 1
ATOM 2580 N N . GLU A 1 324 ? 8.274 -4.448 -26.688 1.00 95.12 324 GLU A N 1
ATOM 2581 C CA . GLU A 1 324 ? 8.778 -4.382 -28.068 1.00 95.12 324 GLU A CA 1
ATOM 2582 C C . GLU A 1 324 ? 10.286 -4.110 -28.092 1.00 95.12 324 GLU A C 1
ATOM 2584 O O . GLU A 1 324 ? 11.028 -4.893 -28.681 1.00 95.12 324 GLU A O 1
ATOM 2589 N N . LEU A 1 325 ? 10.750 -3.092 -27.356 1.00 95.75 325 LEU A N 1
ATOM 2590 C CA . LEU A 1 325 ? 12.182 -2.785 -27.233 1.00 95.75 325 LEU A CA 1
ATOM 2591 C C . LEU A 1 325 ? 12.984 -3.984 -26.719 1.00 95.75 325 LEU A C 1
ATOM 2593 O O . LEU A 1 325 ? 14.042 -4.317 -27.252 1.00 95.75 325 LEU A O 1
ATOM 2597 N N . PHE A 1 326 ? 12.473 -4.657 -25.688 1.00 95.25 326 PHE A N 1
ATOM 2598 C CA . PHE A 1 326 ? 13.141 -5.817 -25.114 1.00 95.25 326 PHE A CA 1
ATOM 2599 C C . PHE A 1 326 ? 13.178 -7.004 -26.083 1.00 95.25 326 PHE A C 1
ATOM 2601 O O . PHE A 1 326 ? 14.203 -7.678 -26.191 1.00 95.25 326 PHE A O 1
ATOM 2608 N N . ARG A 1 327 ? 12.088 -7.248 -26.821 1.00 93.38 327 ARG A N 1
ATOM 2609 C CA . ARG A 1 327 ? 12.027 -8.299 -27.846 1.00 93.38 327 ARG A CA 1
ATOM 2610 C C . ARG A 1 327 ? 13.050 -8.065 -28.954 1.00 93.38 327 ARG A C 1
ATOM 2612 O O . ARG A 1 327 ? 13.714 -9.015 -29.365 1.00 93.38 327 ARG A O 1
ATOM 2619 N N . ASP A 1 328 ? 13.178 -6.826 -29.412 1.00 92.56 328 ASP A N 1
ATOM 2620 C CA . ASP A 1 328 ? 14.140 -6.459 -30.450 1.00 92.56 328 ASP A CA 1
ATOM 2621 C C . ASP A 1 328 ? 15.583 -6.602 -29.950 1.00 92.56 328 ASP A C 1
ATOM 2623 O O . ASP A 1 328 ? 16.453 -7.048 -30.697 1.00 92.56 328 ASP A O 1
ATOM 2627 N N . TYR A 1 329 ? 15.824 -6.306 -28.669 1.00 92.12 329 TYR A N 1
ATOM 2628 C CA . TYR A 1 329 ? 17.129 -6.458 -28.029 1.00 92.12 329 TYR A CA 1
ATOM 2629 C C . TYR A 1 329 ? 17.577 -7.923 -27.896 1.00 92.12 329 TYR A C 1
ATOM 2631 O O . TYR A 1 329 ? 18.712 -8.250 -28.238 1.00 92.12 329 TYR A O 1
ATOM 2639 N N . VAL A 1 330 ? 16.713 -8.816 -27.397 1.00 89.00 330 VAL A N 1
ATOM 2640 C CA . VAL A 1 330 ? 17.079 -10.228 -27.149 1.00 89.00 330 VAL A CA 1
ATOM 2641 C C . VAL A 1 330 ? 16.991 -11.125 -28.391 1.00 89.00 330 VAL A C 1
ATOM 2643 O O . VAL A 1 330 ? 17.495 -12.246 -28.378 1.00 89.00 330 VAL A O 1
ATOM 2646 N N . GLY A 1 331 ? 16.342 -10.665 -29.465 1.00 78.88 331 GLY A N 1
ATOM 2647 C CA . GLY A 1 331 ? 16.077 -11.469 -30.658 1.00 78.88 331 GLY A CA 1
ATOM 2648 C C . GLY A 1 331 ? 14.968 -12.522 -30.477 1.00 78.88 331 GLY A C 1
ATOM 2649 O O . GLY A 1 331 ? 14.462 -12.783 -29.382 1.00 78.88 331 GLY A O 1
ATOM 2650 N N . GLN A 1 332 ? 14.541 -13.139 -31.587 1.00 61.97 332 GLN A N 1
ATOM 2651 C CA . GLN A 1 332 ? 13.478 -14.153 -31.584 1.00 61.97 332 GLN A CA 1
ATOM 2652 C C . GLN A 1 332 ? 13.951 -15.450 -30.899 1.00 61.97 332 GLN A C 1
ATOM 2654 O O . GLN A 1 332 ? 14.605 -16.275 -31.529 1.00 61.97 332 GLN A O 1
ATOM 2659 N N . GLY A 1 333 ? 13.577 -15.657 -29.629 1.00 61.47 333 GLY A N 1
ATOM 2660 C CA . GLY A 1 333 ? 13.649 -16.971 -28.969 1.00 61.47 333 GLY A CA 1
ATOM 2661 C C . GLY A 1 333 ? 14.289 -17.032 -27.579 1.00 61.47 333 GLY A C 1
ATOM 2662 O O . GLY A 1 333 ? 14.293 -18.111 -26.992 1.00 61.47 333 GLY A O 1
ATOM 2663 N N . GLU A 1 334 ? 14.804 -15.927 -27.029 1.00 67.06 334 GLU A N 1
ATOM 2664 C CA . GLU A 1 334 ? 15.565 -15.967 -25.762 1.00 67.06 334 GLU A CA 1
ATOM 2665 C C . GLU A 1 334 ? 14.820 -15.451 -24.519 1.00 67.06 334 GLU A C 1
ATOM 2667 O O . GLU A 1 334 ? 15.232 -15.741 -23.390 1.00 67.06 334 GLU A O 1
ATOM 2672 N N . ALA A 1 335 ? 13.725 -14.708 -24.695 1.00 72.12 335 ALA A N 1
ATOM 2673 C CA . ALA A 1 335 ? 12.989 -14.110 -23.585 1.00 72.12 335 ALA A CA 1
ATOM 2674 C C . ALA A 1 335 ? 11.802 -14.969 -23.126 1.00 72.12 335 ALA A C 1
ATOM 2676 O O . ALA A 1 335 ? 11.040 -15.502 -23.934 1.00 72.12 335 ALA A O 1
ATOM 2677 N N . ASP A 1 336 ? 11.638 -15.073 -21.805 1.00 86.75 336 ASP A N 1
ATOM 2678 C CA . ASP A 1 336 ? 10.507 -15.756 -21.176 1.00 86.75 336 ASP A CA 1
ATOM 2679 C C . ASP A 1 336 ? 9.177 -15.122 -21.625 1.00 86.75 336 ASP A C 1
ATOM 2681 O O . ASP A 1 336 ? 9.013 -13.898 -21.609 1.00 86.75 336 ASP A O 1
ATOM 2685 N N . ALA A 1 337 ? 8.218 -15.956 -22.036 1.00 89.19 337 ALA A N 1
ATOM 2686 C CA . ALA A 1 337 ? 6.937 -15.498 -22.570 1.00 89.19 337 ALA A CA 1
ATOM 2687 C C . ALA A 1 337 ? 6.109 -14.701 -21.546 1.00 89.19 337 ALA A C 1
ATOM 2689 O O . ALA A 1 337 ? 5.406 -13.765 -21.931 1.00 89.19 337 ALA A O 1
ATOM 2690 N N . ARG A 1 338 ? 6.204 -15.034 -20.251 1.00 91.38 338 ARG A N 1
ATOM 2691 C CA . ARG A 1 338 ? 5.520 -14.300 -19.176 1.00 91.38 338 ARG A CA 1
ATOM 2692 C C . ARG A 1 338 ? 6.146 -12.927 -18.977 1.00 91.38 338 ARG A C 1
ATOM 2694 O O . ARG A 1 338 ? 5.418 -11.942 -18.911 1.00 91.38 338 ARG A O 1
ATOM 2701 N N . LEU A 1 339 ? 7.479 -12.852 -18.974 1.00 93.06 339 LEU A N 1
ATOM 2702 C CA . LEU A 1 339 ? 8.203 -11.580 -18.908 1.00 93.06 339 LEU A CA 1
ATOM 2703 C C . LEU A 1 339 ? 7.834 -10.664 -20.083 1.00 93.06 339 LEU A C 1
ATOM 2705 O O . LEU A 1 339 ? 7.491 -9.505 -19.870 1.00 93.06 339 LEU A O 1
ATOM 2709 N N . LEU A 1 340 ? 7.849 -11.186 -21.315 1.00 93.00 340 LEU A N 1
ATOM 2710 C CA . LEU A 1 340 ? 7.470 -10.418 -22.506 1.00 93.00 340 LEU A CA 1
ATOM 2711 C C . LEU A 1 340 ? 6.011 -9.952 -22.470 1.00 93.00 340 LEU A C 1
ATOM 2713 O O . LEU A 1 340 ? 5.730 -8.819 -22.855 1.00 93.00 340 LEU A O 1
ATOM 2717 N N . SER A 1 341 ? 5.091 -10.810 -22.019 1.00 93.12 341 SER A N 1
ATOM 2718 C CA . SER A 1 341 ? 3.673 -10.461 -21.872 1.00 93.12 341 SER A CA 1
ATOM 2719 C C . SER A 1 341 ? 3.475 -9.299 -20.900 1.00 93.12 341 SER A C 1
ATOM 2721 O O . SER A 1 341 ? 2.722 -8.366 -21.191 1.00 93.12 341 SER A O 1
ATOM 2723 N N . PHE A 1 342 ? 4.165 -9.336 -19.758 1.00 96.06 342 PHE A N 1
ATOM 2724 C CA . PHE A 1 342 ? 4.047 -8.300 -18.740 1.00 96.06 342 PHE A CA 1
ATOM 2725 C C . PHE A 1 342 ? 4.730 -6.994 -19.169 1.00 96.06 342 PHE A C 1
ATOM 2727 O O . PHE A 1 342 ? 4.104 -5.937 -19.141 1.00 96.06 342 PHE A O 1
ATOM 2734 N N . LEU A 1 343 ? 5.965 -7.058 -19.683 1.00 95.75 343 LEU A N 1
ATOM 2735 C CA . LEU A 1 343 ? 6.678 -5.890 -20.225 1.00 95.75 343 LEU A CA 1
ATOM 2736 C C . LEU A 1 343 ? 5.942 -5.227 -21.388 1.00 95.75 343 LEU A C 1
ATOM 2738 O O . LEU A 1 343 ? 6.011 -4.010 -21.545 1.00 95.75 343 LEU A O 1
ATOM 2742 N N . GLY A 1 344 ? 5.199 -6.005 -22.178 1.00 95.81 344 GLY A N 1
ATOM 2743 C CA . GLY A 1 344 ? 4.339 -5.499 -23.246 1.00 95.81 344 GLY A CA 1
ATOM 2744 C C . GLY A 1 344 ? 3.257 -4.525 -22.771 1.00 95.81 344 GLY A C 1
ATOM 2745 O O . GLY A 1 344 ? 2.629 -3.878 -23.602 1.00 95.81 344 GLY A O 1
ATOM 2746 N N . LYS A 1 345 ? 3.045 -4.380 -21.460 1.00 96.06 345 LYS A N 1
ATOM 2747 C CA . LYS A 1 345 ? 2.093 -3.427 -20.879 1.00 96.06 345 LYS A CA 1
ATOM 2748 C C . LYS A 1 345 ? 2.730 -2.098 -20.499 1.00 96.06 345 LYS A C 1
ATOM 2750 O O . LYS A 1 345 ? 1.993 -1.132 -20.304 1.00 96.06 345 LYS A O 1
ATOM 2755 N N . PHE A 1 346 ? 4.056 -2.053 -20.387 1.00 97.44 346 PHE A N 1
ATOM 2756 C CA . PHE A 1 346 ? 4.802 -0.865 -19.998 1.00 97.44 346 PHE A CA 1
ATOM 2757 C C . PHE A 1 346 ? 5.040 0.018 -21.214 1.00 97.44 346 PHE A C 1
ATOM 2759 O O . PHE A 1 346 ? 5.576 -0.414 -22.240 1.00 97.44 346 PHE A O 1
ATOM 2766 N N . HIS A 1 347 ? 4.683 1.284 -21.067 1.00 96.56 347 HIS A N 1
ATOM 2767 C CA . HIS A 1 347 ? 5.041 2.327 -22.006 1.00 96.56 347 HIS A CA 1
ATOM 2768 C C . HIS A 1 347 ? 5.933 3.334 -21.302 1.00 96.56 347 HIS A C 1
ATOM 2770 O O . HIS A 1 347 ? 5.568 3.850 -20.249 1.00 96.56 347 HIS A O 1
ATOM 2776 N N . VAL A 1 348 ? 7.080 3.616 -21.907 1.00 96.38 348 VAL A N 1
ATOM 2777 C CA . VAL A 1 348 ? 7.992 4.675 -21.473 1.00 96.38 348 VAL A CA 1
ATOM 2778 C C . VAL A 1 348 ? 7.952 5.800 -22.485 1.00 96.38 348 VAL A C 1
ATOM 2780 O O . VAL A 1 348 ? 7.771 5.563 -23.686 1.00 96.38 348 VAL A O 1
ATOM 2783 N N . PHE A 1 349 ? 8.083 7.024 -22.007 1.00 94.44 349 PHE A N 1
ATOM 2784 C CA . PHE A 1 349 ? 8.052 8.199 -22.858 1.00 94.44 349 PHE A CA 1
ATOM 2785 C C . PHE A 1 349 ? 8.861 9.337 -22.256 1.00 94.44 349 PHE A C 1
ATOM 2787 O O . PHE A 1 349 ? 9.205 9.309 -21.076 1.00 94.44 349 PHE A O 1
ATOM 2794 N N . THR A 1 350 ? 9.174 10.323 -23.088 1.00 91.62 350 THR A N 1
ATOM 2795 C CA . THR A 1 350 ? 9.836 11.544 -22.635 1.00 91.62 350 THR A CA 1
ATOM 2796 C C . THR A 1 350 ? 8.909 12.352 -21.733 1.00 91.62 350 THR A C 1
ATOM 2798 O O . THR A 1 350 ? 7.692 12.393 -21.944 1.00 91.62 350 THR A O 1
ATOM 2801 N N . SER A 1 351 ? 9.480 13.045 -20.752 1.00 87.81 351 SER A N 1
ATOM 2802 C CA . SER A 1 351 ? 8.755 13.980 -19.883 1.00 87.81 351 SER A CA 1
ATOM 2803 C C . SER A 1 351 ? 7.993 15.034 -20.690 1.00 87.81 351 SER A C 1
ATOM 2805 O O . SER A 1 351 ? 6.845 15.356 -20.381 1.00 87.81 351 SER A O 1
ATOM 2807 N N . ALA A 1 352 ? 8.586 15.514 -21.788 1.00 87.75 352 ALA A N 1
ATOM 2808 C CA . ALA A 1 352 ? 7.936 16.414 -22.738 1.00 87.75 352 ALA A CA 1
ATOM 2809 C C . ALA A 1 352 ? 6.649 15.823 -23.339 1.00 87.75 352 ALA A C 1
ATOM 2811 O O . ALA A 1 352 ? 5.638 16.522 -23.423 1.00 87.75 352 ALA A O 1
ATOM 2812 N N . TYR A 1 353 ? 6.658 14.547 -23.732 1.00 90.31 353 TYR A N 1
ATOM 2813 C CA . TYR A 1 353 ? 5.457 13.874 -24.219 1.00 90.31 353 TYR A CA 1
ATOM 2814 C C . TYR A 1 353 ? 4.417 13.717 -23.105 1.00 90.31 353 TYR A C 1
ATOM 2816 O O . TYR A 1 353 ? 3.251 14.050 -23.315 1.00 90.31 353 TYR A O 1
ATOM 2824 N N . GLY A 1 354 ? 4.832 13.287 -21.909 1.00 88.69 354 GLY A N 1
ATOM 2825 C CA . GLY A 1 354 ? 3.931 13.121 -20.766 1.00 88.69 354 GLY A CA 1
ATOM 2826 C C . GLY A 1 354 ? 3.234 14.421 -20.354 1.00 88.69 354 GLY A C 1
ATOM 2827 O O . GLY A 1 354 ? 2.032 14.428 -20.108 1.00 88.69 354 GLY A O 1
ATOM 2828 N N . HIS A 1 355 ? 3.936 15.554 -20.350 1.00 86.50 355 HIS A N 1
ATOM 2829 C CA . HIS A 1 355 ? 3.322 16.852 -20.046 1.00 86.50 355 HIS A CA 1
ATOM 2830 C C . HI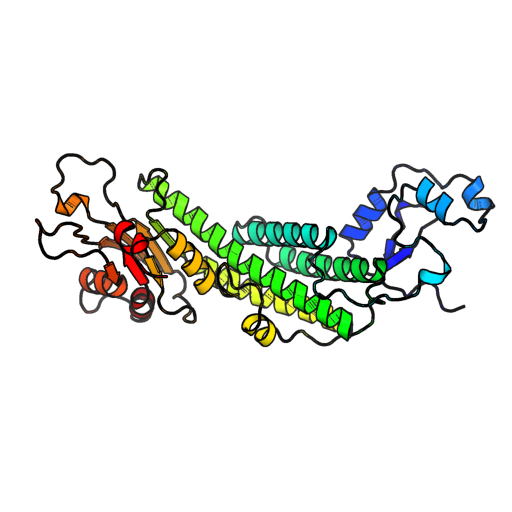S A 1 355 ? 2.245 17.288 -21.050 1.00 86.50 355 HIS A C 1
ATOM 2832 O O . HIS A 1 355 ? 1.393 18.103 -20.700 1.00 86.50 355 HIS A O 1
ATOM 2838 N N . ASN A 1 356 ? 2.279 16.759 -22.274 1.00 85.69 356 ASN A N 1
ATOM 2839 C CA . ASN A 1 356 ? 1.333 17.085 -23.341 1.00 85.69 356 ASN A CA 1
ATOM 2840 C C . ASN A 1 356 ? 0.197 16.059 -23.483 1.00 85.69 356 ASN A C 1
ATOM 2842 O O . ASN A 1 356 ? -0.621 16.186 -24.394 1.00 85.69 356 ASN A O 1
ATOM 2846 N N . MET A 1 357 ? 0.148 15.029 -22.634 1.00 82.00 357 MET A N 1
ATOM 2847 C CA . MET A 1 357 ? -0.972 14.095 -22.626 1.00 82.00 357 MET A CA 1
ATOM 2848 C C . MET A 1 357 ? -2.189 14.733 -21.948 1.00 82.00 357 MET A C 1
ATOM 2850 O O . MET A 1 357 ? -2.088 15.272 -20.848 1.00 82.00 357 MET A O 1
ATOM 2854 N N . ASP A 1 358 ? -3.348 14.633 -22.601 1.00 63.34 358 ASP A N 1
ATOM 2855 C CA . ASP A 1 358 ? -4.635 14.863 -21.949 1.00 63.34 358 ASP A CA 1
ATOM 2856 C C . ASP A 1 358 ? -4.920 13.646 -21.052 1.00 63.34 358 ASP A C 1
ATOM 2858 O O . ASP A 1 358 ? -5.129 12.538 -21.558 1.00 63.34 358 ASP A O 1
ATOM 2862 N N . TRP A 1 359 ? -4.838 13.846 -19.735 1.00 62.00 359 TRP A N 1
ATOM 2863 C CA . TRP A 1 359 ? -4.993 12.805 -18.712 1.00 62.00 359 TRP A CA 1
ATOM 2864 C C . TRP A 1 359 ? -6.438 12.629 -18.250 1.00 62.00 359 TRP A C 1
ATOM 2866 O O . TRP A 1 359 ? -7.104 13.657 -17.975 1.00 62.00 359 TRP A O 1
#

Mean predicted aligned error: 8.14 Å

Radius of gyration: 27.77 Å; Cα contacts (8 Å, |Δi|>4): 523; chains: 1; bounding box: 60×34×92 Å

Secondary structure (DSSP, 8-state):
---TT--TT-EE--TT-GGG-EETT--HHHHHHHHHHS-S--SPPHHHHHH--S-HHHHHHHTT----S-S-GGGTT------S-TTSSHHHHHHHHHHHHHHHHHHTTSS-HHHHHHHHHHHHHHHHHHHHHTTS--S--HHHHHHHHHHHHHHHHHHHHHHHHHHHHHHHHHHHHHTT--S---EEEEEHHHHHHHHHHHHHHHHHHHHHHHHTT-PPP-HHHHHHH-S--BTB-SSHHHHHHHHHHTTTSEEES-SSSPPPTTEEEEEES-SSTT-TT--HHHHT-EEEEEEETTEEEEEEE--B--TTSSS-B-EEEHHHHHHHHH-TT-S-HHHHHHHTTEEEE-HHHHHTS--

Solvent-accessible surface area (backbone atoms only — not comparable to full-atom values): 19890 Å² total; per-residue (Å²): 132,80,75,93,78,82,47,42,35,41,74,47,78,32,71,74,45,58,69,70,22,42,45,38,64,41,25,74,67,58,29,47,53,57,21,64,60,42,64,92,71,65,67,56,58,65,70,60,74,76,52,79,62,90,60,60,65,62,58,41,45,74,57,61,55,86,79,77,86,60,97,47,83,92,50,70,84,54,65,77,48,70,65,97,56,81,53,78,49,76,65,22,47,50,53,51,50,50,48,43,49,52,29,36,36,41,57,68,68,75,47,54,72,68,58,49,46,53,48,54,48,35,52,53,28,38,49,44,20,49,37,18,51,70,23,25,40,66,62,67,50,41,69,60,52,29,51,54,52,40,56,49,48,55,52,48,40,40,30,34,27,54,24,23,43,48,44,39,40,54,57,32,51,54,53,39,48,74,66,57,48,66,99,66,62,48,56,48,46,48,49,30,62,43,46,52,53,34,54,52,47,46,54,48,50,54,50,44,52,42,53,51,21,58,77,60,74,29,60,65,64,61,60,67,62,46,60,75,66,51,86,64,53,92,69,19,52,66,44,47,48,38,28,41,33,46,55,33,49,77,36,23,31,35,44,64,77,63,59,84,67,80,68,58,80,59,29,33,41,36,39,33,45,67,56,57,71,91,64,80,92,59,52,78,62,67,53,42,19,16,35,36,40,42,35,48,73,97,45,76,48,79,45,78,38,83,34,29,95,38,75,88,83,42,76,69,34,52,69,46,47,48,20,59,56,50,45,69,71,63,40,100,83,72,70,56,69,66,56,44,59,54,35,53,34,30,34,41,30,36,49,73,53,40,74,69,54,92,126

Nearest PDB structures (foldseek):
  3j9t-assembly1_T  TM=3.286E-01  e=7.298E+00  Saccharomyces cerevisiae

pLDDT: mean 86.44, std 15.51, range [28.22, 98.75]